Protein AF-A0A399PBI1-F1 (afdb_monomer_lite)

Organism: NCBI:txid33014

Sequence (204 aa):
AFVAEVDGADLPPVAAPVDVVRRVSASGDAAEETAVGSGDASVVVLRGLGRGPSTVTAWLPQGMLVDLVGIDAGAPVRAAEPLGLPRWIHHGSSIRQCVEAPDPTGAWPVVAARQAGLELVNLGFGGQCMLDPFVADAIAAGPADVISLSVGINIVGARSMDQRTFVPALHGFLDRVRRGHPDTPVVLASSILWPGSEHVPGPP

InterPro domains:
  IPR013830 SGNH hydrolase-type esterase domain [PF14606] (90-191)
  IPR036514 SGNH hydrolase superfamily [G3DSA:3.40.50.1110] (85-204)

Structure (mmCIF, N/CA/C/O backbone):
data_AF-A0A399PBI1-F1
#
_entry.id   AF-A0A399PBI1-F1
#
loop_
_atom_site.group_PDB
_atom_site.id
_atom_site.type_symbol
_atom_site.label_atom_id
_atom_site.label_alt_id
_atom_site.label_comp_id
_atom_site.label_asym_id
_atom_site.label_entity_id
_atom_site.label_seq_id
_atom_site.pdbx_PDB_ins_code
_atom_site.Cartn_x
_atom_site.Cartn_y
_atom_site.Cartn_z
_atom_site.occupancy
_atom_site.B_iso_or_equiv
_atom_site.auth_seq_id
_atom_site.auth_comp_id
_atom_site.auth_asym_id
_atom_site.auth_atom_id
_atom_site.pdbx_PDB_model_num
ATOM 1 N N . ALA A 1 1 ? 1.451 12.291 11.139 1.00 86.94 1 ALA A N 1
ATOM 2 C CA . ALA A 1 1 ? 0.415 12.243 12.194 1.00 86.94 1 ALA A CA 1
ATOM 3 C C . ALA A 1 1 ? -0.327 10.920 12.088 1.00 86.94 1 ALA A C 1
ATOM 5 O O . ALA A 1 1 ? -0.236 10.292 11.040 1.00 86.94 1 ALA A O 1
ATOM 6 N N . PHE A 1 2 ? -1.032 10.498 13.130 1.00 89.94 2 PHE A N 1
ATOM 7 C CA . PHE A 1 2 ? -1.975 9.382 13.053 1.00 89.94 2 PHE A CA 1
ATOM 8 C C . PHE A 1 2 ? -3.408 9.898 13.192 1.00 89.94 2 PHE A C 1
ATOM 10 O O . PHE A 1 2 ? -3.624 10.992 13.718 1.00 89.94 2 PHE A O 1
ATOM 17 N N . VAL A 1 3 ? -4.375 9.126 12.702 1.00 93.88 3 VAL A N 1
ATOM 18 C CA . VAL A 1 3 ? -5.802 9.474 12.744 1.00 93.88 3 VAL A CA 1
ATOM 19 C C . VAL A 1 3 ? -6.565 8.310 13.357 1.00 93.88 3 VAL A C 1
ATOM 21 O O . VAL A 1 3 ? -6.387 7.163 12.956 1.00 93.88 3 VAL A O 1
ATOM 24 N N . ALA A 1 4 ? -7.397 8.599 14.353 1.00 93.88 4 ALA A N 1
ATOM 25 C CA . ALA A 1 4 ? -8.351 7.631 14.872 1.00 93.88 4 ALA A CA 1
ATOM 26 C C . ALA A 1 4 ? -9.693 7.837 14.172 1.00 93.88 4 ALA A C 1
ATOM 28 O O . ALA A 1 4 ? -10.179 8.960 14.086 1.00 93.88 4 ALA A O 1
ATOM 29 N N . GLU A 1 5 ? -10.291 6.756 13.707 1.00 93.38 5 GLU A N 1
ATOM 30 C CA . GLU A 1 5 ? -11.633 6.731 13.141 1.00 93.38 5 GLU A CA 1
ATOM 31 C C . GLU A 1 5 ? -12.534 5.948 14.096 1.00 93.38 5 GLU A C 1
ATOM 33 O O . GLU A 1 5 ? -12.167 4.858 14.541 1.00 93.38 5 GLU A O 1
ATOM 38 N N . VAL A 1 6 ? -13.695 6.505 14.436 1.00 93.50 6 VAL A N 1
ATOM 39 C CA . VAL A 1 6 ? -14.691 5.867 15.305 1.00 93.50 6 VAL A CA 1
ATOM 40 C C . VAL A 1 6 ? -15.975 5.698 14.513 1.00 93.50 6 VAL A C 1
ATOM 42 O O . VAL A 1 6 ? -16.555 6.686 14.070 1.00 93.50 6 VAL A O 1
ATOM 45 N N . ASP A 1 7 ? -16.411 4.452 14.335 1.00 90.62 7 ASP A N 1
ATOM 46 C CA . ASP A 1 7 ? -17.646 4.106 13.621 1.00 90.62 7 ASP A CA 1
ATOM 47 C C . ASP A 1 7 ? -17.754 4.793 12.236 1.00 90.62 7 ASP A C 1
ATOM 49 O O . ASP A 1 7 ? -18.818 5.261 11.829 1.00 90.62 7 ASP A O 1
ATOM 53 N N . GLY A 1 8 ? -16.629 4.876 11.510 1.00 88.94 8 GLY A N 1
ATOM 54 C CA . GLY A 1 8 ? -16.538 5.496 10.182 1.00 88.94 8 GLY A CA 1
ATOM 55 C C . GLY A 1 8 ? -16.250 7.002 10.171 1.00 88.94 8 GLY A C 1
ATOM 56 O O . GLY A 1 8 ? -16.115 7.580 9.093 1.00 88.94 8 GLY A O 1
ATOM 57 N N . ALA A 1 9 ? -16.165 7.655 11.333 1.00 91.44 9 ALA A N 1
ATOM 58 C CA . ALA A 1 9 ? -15.899 9.088 11.442 1.00 91.44 9 ALA A CA 1
ATOM 59 C C . ALA A 1 9 ? -14.462 9.372 11.901 1.00 91.44 9 ALA A C 1
ATOM 61 O O . ALA A 1 9 ? -14.069 8.999 13.008 1.00 91.44 9 ALA A O 1
ATOM 62 N N . ASP A 1 10 ? -13.699 10.082 11.067 1.00 93.69 10 ASP A N 1
ATOM 63 C CA . ASP A 1 10 ? -12.339 10.518 11.390 1.00 93.69 10 ASP A CA 1
ATOM 64 C C . ASP A 1 10 ? -12.346 11.571 12.514 1.00 93.69 10 ASP A C 1
ATOM 66 O O . ASP A 1 10 ? -13.092 12.555 12.484 1.00 93.69 10 ASP A O 1
ATOM 70 N N . LEU A 1 11 ? -11.478 11.380 13.503 1.00 92.56 11 LEU A N 1
ATOM 71 C CA . LEU A 1 11 ? -11.153 12.374 14.522 1.00 92.56 11 LEU A CA 1
ATOM 72 C C . LEU A 1 11 ? -9.988 13.262 14.060 1.00 92.56 11 LEU A C 1
ATOM 74 O O . LEU A 1 11 ? -9.236 12.882 13.160 1.00 92.56 11 LEU A O 1
ATOM 78 N N . PRO A 1 12 ? -9.787 14.440 14.684 1.00 91.75 12 PRO A N 1
ATOM 79 C CA . PRO A 1 12 ? -8.648 15.293 14.367 1.00 91.75 12 PRO A CA 1
ATOM 80 C C . PRO A 1 12 ? -7.308 14.534 14.451 1.00 91.75 12 PRO A C 1
ATOM 82 O O . PRO A 1 12 ? -7.103 13.788 15.415 1.00 91.75 12 PRO A O 1
ATOM 85 N N . PRO A 1 13 ? -6.383 14.736 13.491 1.00 92.00 13 PRO A N 1
ATOM 86 C CA . PRO A 1 13 ? -5.085 14.076 13.507 1.00 92.00 13 PRO A CA 1
ATOM 87 C C . PRO A 1 13 ? -4.291 14.403 14.770 1.00 92.00 13 PRO A C 1
ATOM 89 O O . PRO A 1 13 ? -4.258 15.549 15.224 1.00 92.00 13 PRO A O 1
ATOM 92 N N . VAL A 1 14 ? -3.584 13.406 15.296 1.00 90.12 14 VAL A N 1
ATOM 93 C CA . VAL A 1 14 ? -2.672 13.576 16.427 1.00 90.12 14 VAL A CA 1
ATOM 94 C C . VAL A 1 14 ? -1.232 13.434 15.956 1.00 90.12 14 VAL A C 1
ATOM 96 O O . VAL A 1 14 ? -0.883 12.566 15.149 1.00 90.12 14 VAL A O 1
ATOM 99 N N . ALA A 1 15 ? -0.382 14.345 16.425 1.00 87.94 15 ALA A N 1
ATOM 100 C CA . ALA A 1 15 ? 1.031 14.336 16.095 1.00 87.94 15 ALA A CA 1
ATOM 101 C C . ALA A 1 15 ? 1.680 13.033 16.580 1.00 87.94 15 ALA A C 1
ATOM 103 O O . ALA A 1 15 ? 1.450 12.599 17.705 1.00 87.94 15 ALA A O 1
ATOM 104 N N . ALA A 1 16 ? 2.499 12.446 15.712 1.00 84.25 16 ALA A N 1
ATOM 105 C CA . ALA A 1 16 ? 3.383 11.342 16.048 1.00 84.25 16 ALA A CA 1
ATOM 106 C C . ALA A 1 16 ? 4.809 11.915 16.087 1.00 84.25 16 ALA A C 1
ATOM 108 O O . ALA A 1 16 ? 5.384 12.111 15.010 1.00 84.25 16 ALA A O 1
ATOM 109 N N . PRO A 1 17 ? 5.334 12.335 17.258 1.00 82.00 17 PRO A N 1
ATOM 110 C CA . PRO A 1 17 ? 6.730 12.715 17.409 1.00 82.00 17 PRO A CA 1
ATOM 111 C C . PRO A 1 17 ? 7.658 11.640 16.857 1.00 82.00 17 PRO A C 1
ATOM 113 O O . PRO A 1 17 ? 7.446 10.449 17.058 1.00 82.00 17 PRO A O 1
ATOM 116 N N . VAL A 1 18 ? 8.705 12.103 16.184 1.00 83.56 18 VAL A N 1
ATOM 117 C CA . VAL A 1 18 ? 9.844 11.267 15.828 1.00 83.56 18 VAL A CA 1
ATOM 118 C C . VAL A 1 18 ? 10.754 11.227 17.047 1.00 83.56 18 VAL A C 1
ATOM 120 O O . VAL A 1 18 ? 11.200 12.267 17.530 1.00 83.56 18 VAL A O 1
ATOM 123 N N . ASP A 1 19 ? 10.998 10.035 17.559 1.00 84.00 19 ASP A N 1
ATOM 124 C CA . ASP A 1 19 ? 11.955 9.747 18.622 1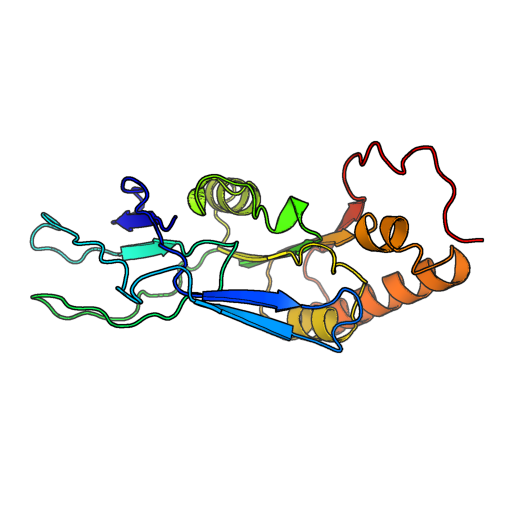.00 84.00 19 ASP A CA 1
ATOM 125 C C . ASP A 1 19 ? 13.356 9.519 18.043 1.00 84.00 19 ASP A C 1
ATOM 127 O O . ASP A 1 19 ? 14.350 10.025 18.573 1.00 84.00 19 ASP A O 1
ATOM 131 N N . VAL A 1 20 ? 13.411 8.832 16.903 1.00 86.31 20 VAL A N 1
ATOM 132 C CA . VAL A 1 20 ? 14.629 8.388 16.244 1.00 86.31 20 VAL A CA 1
ATOM 133 C C . VAL A 1 20 ? 14.575 8.672 14.745 1.00 86.31 20 VAL A C 1
ATOM 135 O O . VAL A 1 20 ? 13.637 8.304 14.041 1.00 86.31 20 VAL A O 1
ATOM 138 N N . VAL A 1 21 ? 15.636 9.287 14.221 1.00 88.31 21 VAL A N 1
ATOM 139 C CA . VAL A 1 21 ? 15.870 9.397 12.778 1.00 88.31 21 VAL A CA 1
ATOM 140 C C . VAL A 1 21 ? 16.969 8.428 12.388 1.00 88.31 21 VAL A C 1
ATOM 142 O O . VAL A 1 21 ? 18.114 8.577 12.812 1.00 88.31 21 VAL A O 1
ATOM 145 N N . ARG A 1 22 ? 16.636 7.479 11.513 1.00 89.69 22 ARG A N 1
ATOM 146 C CA . ARG A 1 22 ? 17.616 6.599 10.882 1.00 89.69 22 ARG A CA 1
ATOM 147 C C . ARG A 1 22 ? 17.885 7.048 9.453 1.00 89.69 22 ARG A C 1
ATOM 149 O O . ARG A 1 22 ? 16.985 7.066 8.616 1.00 89.69 22 ARG A O 1
ATOM 156 N N . ARG A 1 23 ? 19.133 7.407 9.164 1.00 89.62 23 ARG A N 1
ATOM 157 C CA . ARG A 1 23 ? 19.609 7.734 7.817 1.00 89.62 23 ARG A CA 1
ATOM 158 C C . ARG A 1 23 ? 20.341 6.536 7.251 1.00 89.62 23 ARG A C 1
ATOM 160 O O . ARG A 1 23 ? 21.267 6.039 7.879 1.00 89.62 23 ARG A O 1
ATOM 167 N N . VAL A 1 24 ? 19.936 6.093 6.070 1.00 87.75 24 VAL A N 1
ATOM 168 C CA . VAL A 1 24 ? 20.581 4.994 5.344 1.00 87.75 24 VAL A CA 1
ATOM 169 C C . VAL A 1 24 ? 21.309 5.583 4.139 1.00 87.75 24 VAL A C 1
ATOM 171 O O . VAL A 1 24 ? 20.773 6.472 3.473 1.00 87.75 24 VAL A O 1
ATOM 174 N N . SER A 1 25 ? 22.539 5.134 3.881 1.00 86.94 25 SER A N 1
ATOM 175 C CA . SER A 1 25 ? 23.296 5.544 2.696 1.00 86.94 25 SER A CA 1
ATOM 176 C C . SER A 1 25 ? 22.546 5.161 1.418 1.00 86.94 25 SER A C 1
ATOM 178 O O . SER A 1 25 ? 21.763 4.212 1.399 1.00 86.94 25 SER A O 1
ATOM 180 N N . ALA A 1 26 ? 22.805 5.866 0.315 1.00 76.81 26 ALA A N 1
ATOM 181 C CA . ALA A 1 26 ? 22.187 5.536 -0.973 1.00 76.81 26 ALA A CA 1
ATOM 182 C C . ALA A 1 26 ? 22.513 4.100 -1.439 1.00 76.81 26 ALA A C 1
ATOM 184 O O . ALA A 1 26 ? 21.702 3.473 -2.111 1.00 76.81 26 ALA A O 1
ATOM 185 N N . SER A 1 27 ? 23.685 3.582 -1.061 1.00 80.56 27 SER A N 1
ATOM 186 C CA . SER A 1 27 ? 24.135 2.204 -1.293 1.00 80.56 27 SER A CA 1
ATOM 187 C C . SER A 1 27 ? 23.521 1.179 -0.334 1.00 80.56 27 SER A C 1
ATOM 189 O O . SER A 1 27 ? 23.634 -0.017 -0.587 1.00 80.56 27 SER A O 1
ATOM 191 N N . GLY A 1 28 ? 22.894 1.612 0.764 1.00 82.69 28 GLY A N 1
ATOM 192 C CA . GLY A 1 28 ? 22.335 0.726 1.788 1.00 82.69 28 GLY A CA 1
ATOM 193 C C . GLY A 1 28 ? 23.369 0.034 2.686 1.00 82.69 28 GLY A C 1
ATOM 194 O O . GLY A 1 28 ? 22.997 -0.793 3.512 1.00 82.69 28 GLY A O 1
ATOM 195 N N . ASP A 1 29 ? 24.654 0.353 2.541 1.00 91.44 29 ASP A N 1
ATOM 196 C CA . ASP A 1 29 ? 25.777 -0.268 3.258 1.00 91.44 29 ASP A CA 1
ATOM 197 C C . ASP A 1 29 ? 26.111 0.398 4.601 1.00 91.44 29 ASP A C 1
ATOM 199 O O . ASP A 1 29 ? 26.870 -0.154 5.397 1.00 91.44 29 ASP A O 1
ATOM 203 N N . ALA A 1 30 ? 25.529 1.565 4.877 1.00 92.25 30 ALA A N 1
ATOM 204 C CA . ALA A 1 30 ? 25.699 2.282 6.129 1.00 92.25 30 ALA A CA 1
ATOM 205 C C . ALA A 1 30 ? 24.361 2.826 6.629 1.00 92.25 30 ALA A C 1
ATOM 207 O O . ALA A 1 30 ? 23.506 3.251 5.848 1.00 92.25 30 ALA A O 1
ATOM 208 N N . ALA A 1 31 ? 24.202 2.845 7.951 1.00 92.94 31 ALA A N 1
ATOM 209 C CA . ALA A 1 31 ? 23.097 3.517 8.606 1.00 92.94 31 ALA A CA 1
ATOM 210 C C . ALA A 1 31 ? 23.591 4.270 9.843 1.00 92.94 31 ALA A C 1
ATOM 212 O O . ALA A 1 31 ? 24.389 3.743 10.615 1.00 92.94 31 ALA A O 1
ATOM 213 N N . GLU A 1 32 ? 23.090 5.484 10.025 1.00 94.56 32 GLU A N 1
ATOM 214 C CA . GLU A 1 32 ? 23.301 6.301 11.215 1.00 94.56 32 GLU A CA 1
ATOM 215 C C . GLU A 1 32 ? 21.955 6.538 11.890 1.00 94.56 32 GLU A C 1
ATOM 217 O O . GLU A 1 32 ? 20.953 6.801 11.222 1.00 94.56 32 GLU A O 1
ATOM 222 N N . GLU A 1 33 ? 21.940 6.446 13.213 1.00 92.81 33 GLU A N 1
ATOM 223 C CA . GLU A 1 33 ? 20.754 6.668 14.020 1.00 92.81 33 GLU A CA 1
ATOM 224 C C . GLU A 1 33 ? 20.975 7.867 14.939 1.00 92.81 33 GLU A C 1
ATOM 226 O O . GLU A 1 33 ? 21.993 7.971 15.622 1.00 92.81 33 GLU A O 1
ATOM 231 N N . THR A 1 34 ? 20.032 8.803 14.931 1.00 91.25 34 THR A N 1
ATOM 232 C CA . THR A 1 34 ? 20.072 10.002 15.766 1.00 91.25 34 THR A CA 1
ATOM 233 C C . THR A 1 34 ? 18.787 10.083 16.572 1.00 91.25 34 THR A C 1
ATOM 235 O O . THR A 1 34 ? 17.704 10.212 15.999 1.00 91.25 34 THR A O 1
ATOM 238 N N . ALA A 1 35 ? 18.905 10.047 17.899 1.00 87.88 35 ALA A N 1
ATOM 239 C CA . ALA A 1 35 ? 17.794 10.368 18.785 1.00 87.88 35 ALA A CA 1
ATOM 240 C C . ALA A 1 35 ? 17.470 11.867 18.673 1.00 87.88 35 ALA A C 1
ATOM 242 O O . ALA A 1 35 ? 18.357 12.712 18.806 1.00 87.88 35 ALA A O 1
ATOM 243 N N . VAL A 1 36 ? 16.210 12.194 18.400 1.00 85.88 36 VAL A N 1
ATOM 244 C CA . VAL A 1 36 ? 15.735 13.572 18.172 1.00 85.88 36 VAL A CA 1
ATOM 245 C C . VAL A 1 36 ? 14.572 13.972 19.087 1.00 85.88 36 VAL A C 1
ATOM 247 O O . VAL A 1 36 ? 14.214 15.148 19.123 1.00 85.88 36 VAL A O 1
ATOM 250 N N . GLY A 1 37 ? 14.009 13.026 19.844 1.00 75.75 37 GLY A N 1
ATOM 251 C CA . GLY A 1 37 ? 12.900 13.244 20.775 1.00 75.75 37 GLY A CA 1
ATOM 252 C C . GLY A 1 37 ? 13.124 12.596 22.144 1.00 75.75 37 GLY A C 1
ATOM 253 O O . GLY A 1 37 ? 14.123 11.917 22.372 1.00 75.75 37 GLY A O 1
ATOM 254 N N . SER A 1 38 ? 12.181 12.808 23.066 1.00 66.50 38 SER A N 1
ATOM 255 C CA . SER A 1 38 ? 12.219 12.284 24.443 1.00 66.50 38 SER A CA 1
ATOM 256 C C . SER A 1 38 ? 11.867 10.795 24.570 1.00 66.50 38 SER A C 1
ATOM 258 O O . SER A 1 38 ? 11.969 10.251 25.665 1.00 66.50 38 SER A O 1
ATOM 260 N N . GLY A 1 39 ? 11.470 10.129 23.477 1.00 66.38 39 GLY A N 1
ATOM 261 C CA . GLY A 1 39 ? 10.991 8.741 23.496 1.00 66.38 39 GLY A CA 1
ATOM 262 C C . GLY A 1 39 ? 9.569 8.578 24.051 1.00 66.38 39 GLY A C 1
ATOM 263 O O . GLY A 1 39 ? 9.141 7.459 24.320 1.00 66.38 39 GLY A O 1
ATOM 264 N N . ASP A 1 40 ? 8.831 9.677 24.243 1.00 73.50 40 ASP A N 1
ATOM 265 C CA . ASP A 1 40 ? 7.457 9.616 24.738 1.00 73.50 40 ASP A CA 1
ATOM 266 C C . ASP A 1 40 ? 6.504 9.099 23.651 1.00 73.50 40 ASP A C 1
ATOM 268 O O . ASP A 1 40 ? 6.457 9.618 22.531 1.00 73.50 40 ASP A O 1
ATOM 272 N N . ALA A 1 41 ? 5.702 8.091 23.998 1.00 79.19 41 ALA A N 1
ATOM 273 C CA . ALA A 1 41 ? 4.680 7.562 23.107 1.00 79.19 41 ALA A CA 1
ATOM 274 C C . ALA A 1 41 ? 3.587 8.607 22.831 1.00 79.19 41 ALA A C 1
ATOM 276 O O . ALA A 1 41 ? 3.164 9.363 23.710 1.00 79.19 41 ALA A O 1
ATOM 277 N N . SER A 1 42 ? 3.062 8.600 21.606 1.00 80.19 42 SER A N 1
ATOM 278 C CA . SER A 1 42 ? 1.863 9.378 21.282 1.00 80.19 42 SER A CA 1
ATOM 279 C C . SER A 1 42 ? 0.636 8.681 21.853 1.00 80.19 42 SER A C 1
ATOM 281 O O . SER A 1 42 ? 0.429 7.498 21.594 1.00 80.19 42 SER A O 1
ATOM 283 N N . VAL A 1 43 ? -0.206 9.406 22.591 1.00 85.31 43 VAL A N 1
ATOM 284 C CA . VAL A 1 43 ? -1.433 8.844 23.172 1.00 85.31 43 VAL A CA 1
ATOM 285 C C . VAL A 1 43 ? -2.651 9.544 22.587 1.00 85.31 43 VAL A C 1
ATOM 287 O O . VAL A 1 43 ? -2.810 10.755 22.734 1.00 85.31 43 VAL A O 1
ATOM 290 N N . VAL A 1 44 ? -3.549 8.774 21.967 1.00 85.69 44 VAL A N 1
ATOM 291 C CA . VAL A 1 44 ? -4.918 9.224 21.678 1.00 85.69 44 VAL A CA 1
ATOM 292 C C . VAL A 1 44 ? -5.856 8.689 22.738 1.00 85.69 44 VAL A C 1
ATOM 294 O O . VAL A 1 44 ? -5.938 7.488 22.978 1.00 85.69 44 VAL A O 1
ATOM 297 N N . VAL A 1 45 ? -6.593 9.609 23.355 1.00 88.94 45 VAL A N 1
ATOM 298 C CA . VAL A 1 45 ? -7.637 9.284 24.323 1.00 88.94 45 VAL A CA 1
ATOM 299 C C . VAL A 1 45 ? -8.991 9.484 23.660 1.00 88.94 45 VAL A C 1
ATOM 301 O O . VAL A 1 45 ? -9.416 10.615 23.423 1.00 88.94 45 VAL A O 1
ATOM 304 N N . LEU A 1 46 ? -9.688 8.382 23.402 1.00 89.06 46 LEU A N 1
ATOM 305 C CA . LEU A 1 46 ? -11.054 8.396 22.889 1.00 89.06 46 LEU A CA 1
ATOM 306 C C . LEU A 1 46 ? -12.030 8.561 24.059 1.00 89.06 46 LEU A C 1
ATOM 308 O O . LEU A 1 46 ? -12.064 7.742 24.977 1.00 89.06 46 LEU A O 1
ATOM 312 N N . ARG A 1 47 ? -12.820 9.638 24.050 1.00 87.00 47 ARG A N 1
ATOM 313 C CA . ARG A 1 47 ? -13.834 9.920 25.080 1.00 87.00 47 ARG A CA 1
ATOM 314 C C . ARG A 1 47 ? -15.222 9.930 24.459 1.00 87.00 47 ARG A C 1
ATOM 316 O O . ARG A 1 47 ? -15.385 10.314 23.310 1.00 87.00 47 ARG A O 1
ATOM 323 N N . GLY A 1 48 ? -16.228 9.565 25.251 1.00 83.69 48 GLY A N 1
ATOM 324 C CA . GLY A 1 48 ? -17.626 9.708 24.842 1.00 83.69 48 GLY A CA 1
ATOM 325 C C . GLY A 1 48 ? -18.118 8.672 23.828 1.00 83.69 48 GLY A C 1
ATOM 326 O O . GLY A 1 48 ? -19.110 8.938 23.165 1.00 83.69 48 GLY A O 1
ATOM 327 N N . LEU A 1 49 ? -17.501 7.486 23.756 1.00 84.25 49 LEU A N 1
ATOM 328 C CA . LEU A 1 49 ? -17.896 6.377 22.862 1.00 84.25 49 LEU A CA 1
ATOM 329 C C . LEU A 1 49 ? -19.284 5.757 23.173 1.00 84.25 49 LEU A C 1
ATOM 331 O O . LEU A 1 49 ? -19.666 4.735 22.619 1.00 84.25 49 LEU A O 1
ATOM 335 N N . GLY A 1 50 ? -20.069 6.354 24.074 1.00 82.06 50 GLY A N 1
ATOM 336 C CA . GLY A 1 50 ? -21.360 5.815 24.499 1.00 82.06 50 GLY A CA 1
ATOM 337 C C . GLY A 1 50 ? -21.245 4.530 25.332 1.00 82.06 50 GLY A C 1
ATOM 338 O O . GLY A 1 50 ? -20.203 4.226 25.906 1.00 82.06 50 GLY A O 1
ATOM 339 N N . ARG A 1 51 ? -22.367 3.806 25.472 1.00 81.12 51 ARG A N 1
ATOM 340 C CA . ARG A 1 51 ? -22.453 2.529 26.222 1.00 81.12 51 ARG A CA 1
ATOM 341 C C . ARG A 1 51 ? -22.544 1.297 25.312 1.00 81.12 51 ARG A C 1
ATOM 343 O O . ARG A 1 51 ? -22.605 0.183 25.822 1.00 81.12 51 ARG A O 1
ATOM 350 N N . GLY A 1 52 ? -22.629 1.504 23.998 1.00 85.50 52 GLY A N 1
ATOM 351 C CA . GLY A 1 52 ? -22.677 0.438 23.000 1.00 85.50 52 GLY A CA 1
ATOM 352 C C . GLY A 1 52 ? -21.278 0.031 22.530 1.00 85.50 52 GLY A C 1
ATOM 353 O O . GLY A 1 52 ? -20.302 0.691 22.884 1.00 85.50 52 GLY A O 1
ATOM 354 N N . PRO A 1 53 ? -21.164 -1.055 21.751 1.00 89.31 53 PRO A N 1
ATOM 355 C CA . PRO A 1 53 ? -19.924 -1.358 21.051 1.00 89.31 53 PRO A CA 1
ATOM 356 C C . PRO A 1 53 ? -19.629 -0.267 20.012 1.00 89.31 53 PRO A C 1
ATOM 358 O O . PRO A 1 53 ? -20.529 0.121 19.270 1.00 89.31 53 PRO A O 1
ATOM 361 N N . SER A 1 54 ? -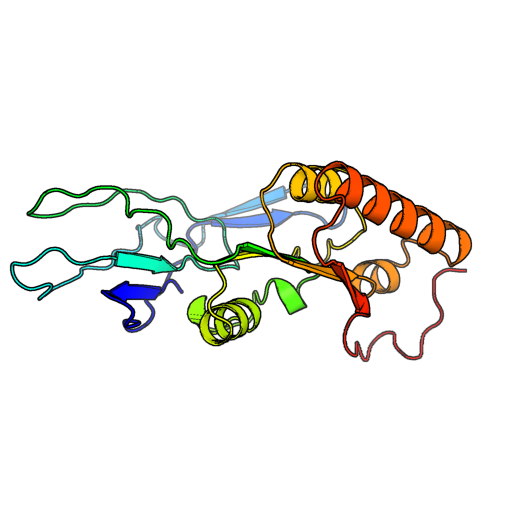18.369 0.157 19.939 1.00 91.19 54 SER A N 1
ATOM 362 C CA . SER A 1 54 ? -17.841 1.025 18.881 1.00 91.19 54 SER A CA 1
ATOM 363 C C . SER A 1 54 ? -16.674 0.337 18.188 1.00 91.19 54 SER A C 1
ATOM 365 O O . SER A 1 54 ? -15.901 -0.386 18.824 1.00 91.19 54 SER A O 1
ATOM 367 N N . THR A 1 55 ? -16.540 0.581 16.889 1.00 92.44 55 THR A N 1
ATOM 368 C CA . THR A 1 55 ? -15.386 0.159 16.095 1.00 92.44 55 THR A CA 1
ATOM 369 C C . THR A 1 55 ? -14.403 1.312 16.007 1.00 92.44 55 THR A C 1
ATOM 371 O O . THR A 1 55 ? -14.782 2.433 15.673 1.00 92.44 55 THR A O 1
ATOM 374 N N . VAL A 1 56 ? -13.140 1.031 16.315 1.00 92.69 56 VAL A N 1
ATOM 375 C CA . VAL A 1 56 ? -12.056 2.010 16.260 1.00 92.69 56 VAL A CA 1
ATOM 376 C C . VAL A 1 56 ? -11.015 1.532 15.259 1.00 92.69 56 VAL A C 1
ATOM 378 O O . VAL A 1 56 ? -10.442 0.458 15.440 1.00 92.69 56 VAL A O 1
ATOM 381 N N . THR A 1 57 ? -10.739 2.351 14.247 1.00 93.19 57 THR A N 1
ATOM 382 C CA . THR A 1 57 ? -9.651 2.127 13.288 1.00 93.19 57 THR A CA 1
ATOM 383 C C . THR A 1 57 ? -8.543 3.138 13.554 1.00 93.19 57 THR A C 1
ATOM 385 O O . THR A 1 57 ? -8.778 4.346 13.571 1.00 93.19 57 THR A O 1
ATOM 388 N N . ALA A 1 58 ? -7.321 2.654 13.770 1.00 92.81 58 ALA A N 1
ATOM 389 C CA . ALA A 1 58 ? -6.143 3.501 13.913 1.00 92.81 58 ALA A CA 1
ATOM 390 C C . ALA A 1 58 ? -5.394 3.576 12.576 1.00 92.81 58 ALA A C 1
ATOM 392 O O . ALA A 1 58 ? -4.743 2.617 12.163 1.00 92.81 58 ALA A O 1
ATOM 393 N N . TRP A 1 59 ? -5.469 4.724 11.907 1.00 93.88 59 TRP A N 1
ATOM 394 C CA . TRP A 1 59 ? -4.702 5.013 10.701 1.00 93.88 59 TRP A CA 1
ATOM 395 C C . TRP A 1 59 ? -3.305 5.489 11.092 1.00 93.88 59 TRP A C 1
ATOM 397 O O . TRP A 1 59 ? -3.136 6.578 11.650 1.00 93.88 59 TRP A O 1
ATOM 407 N N . LEU A 1 60 ? -2.304 4.653 10.820 1.00 92.75 60 LEU A N 1
ATOM 408 C CA . LEU A 1 60 ? -0.912 4.916 11.176 1.00 92.75 60 LEU A CA 1
ATOM 409 C C . LEU A 1 60 ? -0.234 5.831 10.141 1.00 92.75 60 LEU A C 1
ATOM 411 O O . LEU A 1 60 ? -0.572 5.761 8.959 1.00 92.75 60 LEU A O 1
ATOM 415 N N . PRO A 1 61 ? 0.740 6.666 10.543 1.00 90.38 61 PRO A N 1
ATOM 416 C CA . PRO A 1 61 ? 1.489 7.506 9.620 1.00 90.38 61 PRO A CA 1
ATOM 417 C C . PRO A 1 61 ? 2.297 6.661 8.622 1.00 90.38 61 PRO A C 1
ATOM 419 O O . PRO A 1 61 ? 3.150 5.864 8.997 1.00 90.38 61 PRO A O 1
ATOM 422 N N . GLN A 1 62 ? 2.092 6.911 7.334 1.00 90.06 62 GLN A N 1
ATOM 423 C CA . GLN A 1 62 ? 2.692 6.197 6.202 1.00 90.06 62 GLN A CA 1
ATOM 424 C C . GLN A 1 62 ? 4.187 6.492 5.960 1.00 90.06 62 GLN A C 1
ATOM 426 O O . GLN A 1 62 ? 4.814 5.895 5.083 1.00 90.06 62 GLN A O 1
ATOM 431 N N . GLY A 1 63 ? 4.749 7.453 6.698 1.00 86.62 63 GLY A N 1
ATOM 432 C CA . GLY A 1 63 ? 6.114 7.960 6.528 1.00 86.62 63 GLY A CA 1
ATOM 433 C C . GLY A 1 63 ? 7.116 7.532 7.593 1.00 86.62 63 GLY A C 1
ATOM 434 O O . GLY A 1 63 ? 8.243 8.019 7.577 1.00 86.62 63 GLY A O 1
ATOM 435 N N . MET A 1 64 ? 6.720 6.682 8.537 1.00 86.88 64 MET A N 1
ATOM 436 C CA . MET A 1 64 ? 7.576 6.246 9.639 1.00 86.88 64 MET A CA 1
ATOM 437 C C . MET A 1 64 ? 7.244 4.818 10.056 1.00 86.88 64 MET A C 1
ATOM 439 O O . MET A 1 64 ? 6.158 4.312 9.778 1.00 86.88 64 MET A O 1
ATOM 443 N N . LEU A 1 65 ? 8.192 4.182 10.735 1.00 88.25 65 LEU A N 1
ATOM 444 C CA . LEU A 1 65 ? 7.916 2.968 11.491 1.00 88.25 65 LEU A CA 1
ATOM 445 C C . LEU A 1 65 ? 7.153 3.357 12.757 1.00 88.25 65 LEU A C 1
ATOM 447 O O . LEU A 1 65 ? 7.445 4.389 13.358 1.00 88.25 65 LEU A O 1
ATOM 451 N N . VAL A 1 66 ? 6.163 2.551 13.130 1.00 88.25 66 VAL A N 1
ATOM 452 C CA . VAL A 1 66 ? 5.350 2.784 14.323 1.00 88.25 66 VAL A CA 1
ATOM 453 C C . VAL A 1 66 ? 5.256 1.507 15.128 1.00 88.25 66 VAL A C 1
ATOM 455 O O . VAL A 1 66 ? 4.818 0.479 14.614 1.00 88.25 66 VAL A O 1
ATOM 458 N N . ASP A 1 67 ? 5.594 1.622 16.406 1.00 87.75 67 ASP A N 1
ATOM 459 C CA . ASP A 1 67 ? 5.380 0.578 17.393 1.00 87.75 6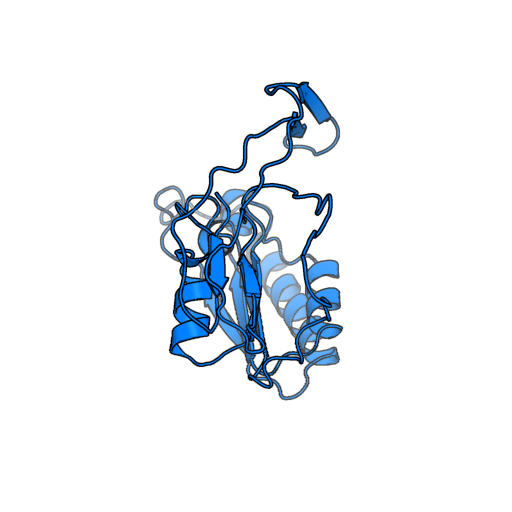7 ASP A CA 1
ATOM 460 C C . ASP A 1 67 ? 4.074 0.831 18.151 1.00 87.75 67 ASP A C 1
ATOM 462 O O . ASP A 1 67 ? 3.852 1.897 18.734 1.00 87.75 67 ASP A O 1
ATOM 466 N N . LEU A 1 68 ? 3.187 -0.166 18.160 1.00 88.25 68 LEU A N 1
ATOM 467 C CA . LEU A 1 68 ? 1.988 -0.132 18.992 1.00 88.25 68 LEU A CA 1
ATOM 468 C C . LEU A 1 68 ? 2.360 -0.524 20.427 1.00 88.25 68 LEU A C 1
ATOM 470 O O . LEU A 1 68 ? 2.476 -1.705 20.746 1.00 88.25 68 LEU A O 1
ATOM 474 N N . VAL A 1 69 ? 2.528 0.477 21.292 1.00 89.81 69 VAL A N 1
ATOM 475 C CA . VAL A 1 69 ? 2.970 0.279 22.686 1.00 89.81 69 VAL A CA 1
ATOM 476 C C . VAL A 1 69 ? 1.889 -0.369 23.560 1.00 89.81 69 VAL A C 1
ATOM 478 O O . VAL A 1 69 ? 2.198 -1.179 24.432 1.00 89.81 69 VAL A O 1
ATOM 481 N N . GLY A 1 70 ? 0.616 -0.035 23.343 1.00 89.50 70 GLY A N 1
ATOM 482 C CA . GLY A 1 70 ? -0.483 -0.614 24.110 1.00 89.50 70 GLY A CA 1
ATOM 483 C C . GLY A 1 70 ? -1.846 -0.026 23.770 1.00 89.50 70 GLY A C 1
ATOM 484 O O . GLY A 1 70 ? -1.953 1.030 23.147 1.00 89.50 70 GLY A O 1
ATOM 485 N N . ILE A 1 71 ? -2.892 -0.730 24.200 1.00 92.19 71 ILE A N 1
ATOM 486 C CA . ILE A 1 71 ? -4.287 -0.289 24.139 1.00 92.19 71 ILE A CA 1
ATOM 487 C C . ILE A 1 71 ? -4.859 -0.444 25.547 1.00 92.19 71 ILE A C 1
ATOM 489 O O . ILE A 1 71 ? -4.816 -1.539 26.106 1.00 92.19 71 ILE A O 1
ATOM 493 N N . ASP A 1 72 ? -5.393 0.642 26.101 1.00 91.94 72 ASP A N 1
ATOM 494 C CA . ASP A 1 72 ? -6.060 0.652 27.403 1.00 91.94 72 ASP A CA 1
ATOM 495 C C . ASP A 1 72 ? -7.522 1.077 27.246 1.00 91.94 72 ASP A C 1
ATOM 497 O O . ASP A 1 72 ? -7.838 2.011 26.503 1.00 91.94 72 ASP A O 1
ATOM 501 N N . ALA A 1 73 ? -8.425 0.373 27.926 1.00 91.12 73 ALA A N 1
ATOM 502 C CA . ALA A 1 73 ? -9.853 0.646 27.868 1.00 91.12 73 ALA A CA 1
ATOM 503 C C . ALA A 1 73 ? -10.565 0.200 29.148 1.00 91.12 73 ALA A C 1
ATOM 505 O O . ALA A 1 73 ? -10.304 -0.866 29.700 1.00 91.12 73 ALA A O 1
ATOM 506 N N . GLY A 1 74 ? -11.568 0.978 29.562 1.00 89.25 74 GLY A N 1
ATOM 507 C CA . GLY A 1 74 ? -12.446 0.632 30.687 1.00 89.25 74 GLY A CA 1
ATOM 508 C C . GLY A 1 74 ? -13.485 -0.460 30.382 1.00 89.25 74 GLY A C 1
ATOM 509 O O . GLY A 1 74 ? -14.365 -0.706 31.204 1.00 89.25 74 GLY A O 1
ATOM 510 N N . ALA A 1 75 ? -13.431 -1.078 29.200 1.00 89.12 75 ALA A N 1
ATOM 511 C CA . ALA A 1 75 ? -14.338 -2.123 28.734 1.00 89.12 75 ALA A CA 1
ATOM 512 C C . ALA A 1 75 ? -13.570 -3.137 27.861 1.00 89.12 75 ALA A C 1
ATOM 514 O O . ALA A 1 75 ? -12.478 -2.814 27.390 1.00 89.12 75 ALA A O 1
ATOM 515 N N . PRO A 1 76 ? -14.109 -4.350 27.622 1.00 90.81 76 PRO A N 1
ATOM 516 C CA . PRO A 1 76 ? -13.435 -5.356 26.806 1.00 90.81 76 PRO A CA 1
ATOM 517 C C . PRO A 1 76 ? -13.099 -4.852 25.399 1.00 90.81 76 PRO A C 1
ATOM 519 O O . PRO A 1 76 ? -13.974 -4.378 24.674 1.00 90.81 76 PRO A O 1
ATOM 522 N N . VAL A 1 77 ? -11.838 -5.024 25.003 1.00 92.69 77 VAL A N 1
ATOM 523 C CA . VAL A 1 77 ? -11.346 -4.758 23.647 1.00 92.69 77 VAL A CA 1
ATOM 524 C C . VAL A 1 77 ? -11.196 -6.086 22.919 1.00 92.69 77 VAL A C 1
ATOM 526 O O . VAL A 1 77 ? -10.664 -7.051 23.467 1.00 92.69 77 VAL A O 1
ATOM 529 N N . ARG A 1 78 ? -11.666 -6.138 21.674 1.00 92.75 78 ARG A N 1
ATOM 530 C CA . ARG A 1 78 ? -11.535 -7.295 20.784 1.00 92.75 78 ARG A CA 1
ATOM 531 C C . ARG A 1 78 ? -11.131 -6.822 19.395 1.00 92.75 78 ARG A C 1
ATOM 533 O O . ARG A 1 78 ? -11.453 -5.696 19.024 1.00 92.75 78 ARG A O 1
ATOM 540 N N . ALA A 1 79 ? -10.449 -7.683 18.644 1.00 91.94 79 ALA A N 1
ATOM 541 C CA . ALA A 1 79 ? -10.183 -7.418 17.237 1.00 91.94 79 ALA A CA 1
ATOM 542 C C . ALA A 1 79 ? -11.507 -7.183 16.492 1.00 91.94 79 ALA A C 1
ATOM 544 O O . ALA A 1 79 ? -12.511 -7.845 16.778 1.00 91.94 79 ALA A O 1
ATOM 545 N N . ALA A 1 80 ? -11.503 -6.217 15.574 1.00 89.81 80 ALA A N 1
ATOM 546 C CA . ALA A 1 80 ? -12.631 -6.002 14.683 1.00 89.81 80 ALA A CA 1
ATOM 547 C C . ALA A 1 80 ? -12.750 -7.181 13.709 1.00 89.81 80 ALA A C 1
ATOM 549 O O . ALA A 1 80 ? -11.746 -7.792 13.332 1.00 89.81 80 ALA A O 1
ATOM 550 N N . GLU A 1 81 ? -13.977 -7.488 13.297 1.00 88.12 81 GLU A N 1
ATOM 551 C CA . GLU A 1 81 ? -14.185 -8.408 12.181 1.00 88.12 81 GLU A CA 1
ATOM 552 C C . GLU A 1 81 ? -13.615 -7.784 10.896 1.00 88.12 81 GLU A C 1
ATOM 554 O O . GLU A 1 81 ? -13.632 -6.555 10.758 1.00 88.12 81 GLU A O 1
ATOM 559 N N . PRO A 1 82 ? -13.134 -8.594 9.937 1.00 86.25 82 PRO A N 1
ATOM 560 C CA . PRO A 1 82 ? -12.762 -8.089 8.623 1.00 86.25 82 PRO A CA 1
ATOM 561 C C . PRO A 1 82 ? -13.907 -7.282 8.005 1.00 86.25 82 PRO A C 1
ATOM 563 O O . PRO A 1 82 ? -15.072 -7.664 8.117 1.00 86.25 82 PRO A O 1
ATOM 566 N N . LEU A 1 83 ? -13.578 -6.200 7.295 1.00 86.50 83 LEU A N 1
ATOM 567 C CA . LEU A 1 83 ? -14.582 -5.300 6.709 1.00 86.50 83 LEU A CA 1
ATOM 568 C C . LEU A 1 83 ? -15.488 -5.987 5.670 1.00 86.50 83 LEU A C 1
ATOM 570 O O . LEU A 1 83 ? -16.536 -5.451 5.320 1.00 86.50 83 LEU A O 1
ATOM 574 N N . GLY A 1 84 ? -15.080 -7.150 5.148 1.00 91.31 84 GLY A N 1
ATOM 575 C CA . GLY A 1 84 ? -15.809 -7.877 4.106 1.00 91.31 84 GLY A CA 1
ATOM 576 C C . GLY A 1 84 ? -15.827 -7.158 2.753 1.00 91.31 84 GLY A C 1
ATOM 577 O O . GLY A 1 84 ? -16.616 -7.518 1.883 1.00 91.31 84 GLY A O 1
ATOM 578 N N . LEU A 1 85 ? -14.983 -6.136 2.583 1.00 95.38 85 LEU A N 1
ATOM 579 C CA . LEU A 1 85 ? -14.830 -5.379 1.345 1.00 95.38 85 LEU A CA 1
ATOM 580 C C . LEU A 1 85 ? -13.848 -6.086 0.400 1.00 95.38 85 LEU A C 1
ATOM 582 O O . LEU A 1 85 ? -12.916 -6.735 0.881 1.00 95.38 85 LEU A O 1
ATOM 586 N N . PRO A 1 86 ? -13.999 -5.929 -0.928 1.00 97.56 86 PRO A N 1
ATOM 587 C CA . PRO A 1 86 ? -13.006 -6.420 -1.871 1.00 97.56 86 PRO A CA 1
ATOM 588 C C . PRO A 1 86 ? -11.640 -5.783 -1.603 1.00 97.56 86 PRO A C 1
ATOM 590 O O . PRO A 1 86 ? -11.526 -4.574 -1.373 1.00 97.56 86 PRO A O 1
ATOM 593 N N . ARG A 1 87 ? -10.592 -6.600 -1.640 1.00 97.88 87 ARG A N 1
ATOM 594 C CA . ARG A 1 87 ? -9.230 -6.193 -1.324 1.00 97.88 87 ARG A CA 1
ATOM 595 C C . ARG A 1 87 ? -8.518 -5.645 -2.547 1.00 97.88 87 ARG A C 1
ATOM 597 O O . ARG A 1 87 ? -8.386 -6.313 -3.573 1.00 97.88 87 ARG A O 1
ATOM 604 N N . TRP A 1 88 ? -7.993 -4.439 -2.410 1.00 98.50 88 TRP A N 1
ATOM 605 C CA . TRP A 1 88 ? -7.209 -3.769 -3.429 1.00 98.50 88 TRP A CA 1
ATOM 606 C C . TRP A 1 88 ? -5.736 -3.717 -3.025 1.00 98.50 88 TRP A C 1
ATOM 608 O O . TRP A 1 88 ? -5.358 -2.977 -2.118 1.00 98.50 88 TRP A O 1
ATOM 618 N N . ILE A 1 89 ? -4.887 -4.462 -3.738 1.00 98.50 89 ILE A N 1
ATOM 619 C CA . ILE A 1 89 ? -3.434 -4.298 -3.636 1.00 98.50 89 ILE A CA 1
ATOM 620 C C . ILE A 1 89 ? -2.983 -3.199 -4.599 1.00 98.50 89 ILE A C 1
ATOM 622 O O . ILE A 1 89 ? -3.176 -3.290 -5.815 1.00 98.50 89 ILE A O 1
ATOM 626 N N . HIS A 1 90 ? -2.330 -2.174 -4.059 1.00 97.69 90 HIS A N 1
ATOM 627 C CA . HIS A 1 90 ? -1.778 -1.070 -4.830 1.00 97.69 90 HIS A CA 1
ATOM 628 C C . HIS A 1 90 ? -0.258 -1.014 -4.691 1.00 97.69 90 HIS A C 1
ATOM 630 O O . HIS A 1 90 ? 0.246 -0.832 -3.589 1.00 97.69 90 HIS A O 1
ATOM 636 N N . HIS A 1 91 ? 0.486 -1.136 -5.791 1.00 97.75 91 HIS A N 1
ATOM 637 C CA . HIS A 1 91 ? 1.947 -1.051 -5.788 1.00 97.75 91 HIS A CA 1
ATOM 638 C C . HIS A 1 91 ? 2.451 0.118 -6.643 1.00 97.75 91 HIS A C 1
ATOM 640 O O . HIS A 1 91 ? 1.968 0.360 -7.755 1.00 97.75 91 HIS A O 1
ATOM 646 N N . GLY A 1 92 ? 3.462 0.827 -6.140 1.00 95.12 92 GLY A N 1
ATOM 647 C CA . GLY A 1 92 ? 4.129 1.896 -6.876 1.00 95.12 92 GLY A CA 1
ATOM 648 C C . GLY A 1 92 ? 5.237 2.590 -6.088 1.00 95.12 92 GLY A C 1
ATOM 649 O O . GLY A 1 92 ? 5.768 2.052 -5.122 1.00 95.12 92 GLY A O 1
ATOM 650 N N . SER A 1 93 ? 5.590 3.799 -6.524 1.00 93.00 93 SER A N 1
ATOM 651 C CA . SER A 1 93 ? 6.665 4.626 -5.958 1.00 93.00 93 SER A CA 1
ATOM 652 C C . SER A 1 93 ? 6.196 5.544 -4.812 1.00 93.00 93 SER A C 1
ATOM 654 O O . SER A 1 93 ? 5.110 5.377 -4.256 1.00 93.00 93 SER A O 1
ATOM 656 N N . SER A 1 94 ? 6.981 6.578 -4.489 1.00 91.62 94 SER A N 1
ATOM 657 C CA . SER A 1 94 ? 6.678 7.590 -3.459 1.00 91.62 94 SER A CA 1
ATOM 658 C C . SER A 1 94 ? 5.337 8.293 -3.673 1.00 91.62 94 SER A C 1
ATOM 660 O O . SER A 1 94 ? 4.642 8.609 -2.713 1.00 91.62 94 SER A O 1
ATOM 662 N N . ILE A 1 95 ? 4.926 8.478 -4.930 1.00 89.94 95 ILE A N 1
ATOM 663 C CA . ILE A 1 95 ? 3.645 9.107 -5.283 1.00 89.94 95 ILE A CA 1
ATOM 664 C C . ILE A 1 95 ? 2.464 8.247 -4.804 1.00 89.94 95 ILE A C 1
ATOM 666 O O . ILE A 1 95 ? 1.367 8.750 -4.579 1.00 89.94 95 ILE A O 1
ATOM 670 N N . ARG A 1 96 ? 2.676 6.934 -4.679 1.00 88.44 96 ARG A N 1
ATOM 671 C CA . ARG A 1 96 ? 1.676 5.950 -4.246 1.00 88.44 96 ARG A CA 1
ATOM 672 C C . ARG A 1 96 ? 1.787 5.697 -2.743 1.00 88.44 96 ARG A C 1
ATOM 674 O O . ARG A 1 96 ? 0.778 5.501 -2.081 1.00 88.44 96 ARG A O 1
ATOM 681 N N . GLN A 1 97 ? 3.000 5.793 -2.198 1.00 90.38 97 GLN A N 1
ATOM 682 C CA . GLN A 1 97 ? 3.235 5.801 -0.754 1.00 90.38 97 GLN A CA 1
ATOM 683 C C . GLN A 1 97 ? 2.606 7.026 -0.068 1.00 90.38 97 GLN A C 1
ATOM 685 O O . GLN A 1 97 ? 2.134 6.918 1.057 1.00 90.38 97 GLN A O 1
ATOM 690 N N . CYS A 1 98 ? 2.597 8.184 -0.740 1.00 93.44 98 CYS A N 1
ATOM 691 C CA . CYS A 1 98 ? 2.059 9.450 -0.230 1.00 93.44 98 CYS A CA 1
ATOM 692 C C . CYS A 1 98 ? 2.689 9.903 1.095 1.00 93.44 98 CYS A C 1
ATOM 694 O O . CYS A 1 98 ? 1.995 10.417 1.970 1.00 93.44 98 CYS A O 1
ATOM 696 N N . VAL A 1 99 ? 4.008 9.749 1.241 1.00 86.31 99 VAL A N 1
ATOM 697 C CA . VAL A 1 99 ? 4.732 10.169 2.457 1.00 86.31 99 VAL A CA 1
ATOM 698 C C . VAL A 1 99 ? 4.547 11.656 2.794 1.00 86.31 99 VAL A C 1
ATOM 700 O O . VAL A 1 99 ? 4.587 12.028 3.959 1.00 86.31 99 VAL A O 1
ATOM 703 N N . GLU A 1 100 ? 4.282 12.493 1.789 1.00 87.31 100 GLU A N 1
ATOM 704 C CA . GLU A 1 100 ? 4.053 13.936 1.951 1.00 87.31 100 GLU A CA 1
ATOM 705 C C . GLU A 1 100 ? 2.594 14.309 2.269 1.00 87.31 100 GLU A C 1
ATOM 707 O O . GLU A 1 100 ? 2.302 15.484 2.493 1.00 87.31 100 GLU A O 1
ATOM 712 N N . ALA A 1 101 ? 1.657 13.352 2.284 1.00 90.94 101 ALA A N 1
ATOM 713 C CA . ALA A 1 101 ? 0.285 13.656 2.687 1.00 90.94 101 ALA A CA 1
ATOM 714 C C . ALA A 1 101 ? 0.249 14.077 4.175 1.00 90.94 101 ALA A C 1
ATOM 716 O O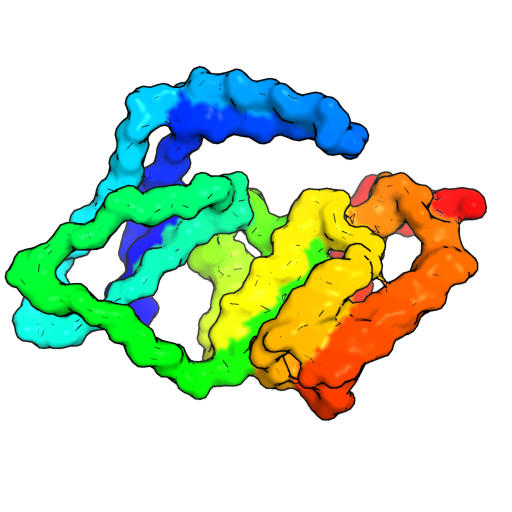 . ALA A 1 101 ? 0.900 13.422 4.995 1.00 90.94 101 ALA A O 1
ATOM 717 N N . PRO A 1 102 ? -0.508 15.133 4.550 1.00 89.62 102 PRO A N 1
ATOM 718 C CA . PRO A 1 102 ? -0.510 15.666 5.920 1.00 89.62 102 PRO A CA 1
ATOM 719 C C . PRO A 1 102 ? -0.885 14.638 6.998 1.00 89.62 102 PRO A C 1
ATOM 721 O O . PRO A 1 102 ? -0.362 14.661 8.116 1.00 89.62 102 PRO A O 1
ATOM 724 N N . ASP A 1 103 ? -1.780 13.720 6.646 1.00 92.25 103 ASP A N 1
ATOM 725 C CA . ASP A 1 103 ? -2.291 12.653 7.493 1.00 92.25 103 ASP A CA 1
ATOM 726 C C . ASP A 1 103 ? -2.580 11.397 6.644 1.00 92.25 103 ASP A C 1
ATOM 728 O O . ASP A 1 103 ? -2.700 11.489 5.415 1.00 92.25 103 ASP A O 1
ATOM 732 N N . PRO A 1 104 ? -2.654 10.211 7.271 1.00 93.88 104 PRO A N 1
ATOM 733 C CA . PRO A 1 104 ? -2.804 8.947 6.550 1.00 93.88 104 PRO A CA 1
ATOM 734 C C . PRO A 1 104 ? -4.143 8.795 5.827 1.00 93.88 104 PRO A C 1
ATOM 736 O O . PRO A 1 104 ? -4.204 8.132 4.794 1.00 93.88 104 PRO A O 1
ATOM 739 N N . THR A 1 105 ? -5.205 9.432 6.318 1.00 95.25 105 THR A N 1
ATOM 740 C CA . THR A 1 105 ? -6.535 9.393 5.694 1.00 95.25 105 THR A CA 1
ATOM 741 C C . THR A 1 105 ? -6.635 10.266 4.442 1.00 95.25 105 THR A C 1
ATOM 743 O O . THR A 1 105 ? -7.459 9.997 3.569 1.00 95.25 105 THR A O 1
ATOM 746 N N . GLY A 1 106 ? -5.762 11.271 4.314 1.00 94.38 106 GLY A N 1
ATOM 747 C CA . GLY A 1 106 ? -5.639 12.142 3.146 1.00 94.38 106 GLY A CA 1
ATOM 748 C C . GLY A 1 106 ? -4.773 11.584 2.012 1.00 94.38 106 GLY A C 1
ATOM 749 O O . GLY A 1 106 ? -4.732 12.175 0.930 1.00 94.38 106 GLY A O 1
ATOM 750 N N . ALA A 1 107 ? -4.082 10.457 2.211 1.00 94.81 107 ALA A N 1
ATOM 751 C CA . ALA A 1 107 ? -3.344 9.797 1.137 1.00 94.81 107 ALA A CA 1
ATOM 752 C C . ALA A 1 107 ? -4.311 9.369 0.019 1.00 94.81 107 ALA A C 1
ATOM 754 O O . ALA A 1 107 ? -5.301 8.681 0.270 1.00 94.81 107 ALA A O 1
ATOM 755 N N . TRP A 1 108 ? -4.031 9.741 -1.236 1.00 95.19 108 TRP A N 1
ATOM 756 C CA . TRP A 1 108 ? -4.990 9.522 -2.328 1.00 95.19 108 TRP A CA 1
ATOM 757 C C . TRP A 1 108 ? -5.418 8.052 -2.518 1.00 95.19 108 TRP A C 1
ATOM 759 O O . TRP A 1 108 ? -6.587 7.852 -2.851 1.00 95.19 108 TRP A O 1
ATOM 769 N N . PRO A 1 109 ? -4.576 7.014 -2.281 1.00 95.88 109 PRO A N 1
ATOM 770 C CA . PRO A 1 109 ? -5.038 5.632 -2.366 1.00 95.88 109 PRO A CA 1
ATOM 771 C C . PRO A 1 109 ? -6.064 5.305 -1.278 1.00 95.88 109 PRO A C 1
ATOM 773 O O . PRO A 1 109 ? -7.009 4.572 -1.546 1.00 95.88 109 PRO A O 1
ATOM 776 N N . VAL A 1 110 ? -5.923 5.874 -0.075 1.00 96.44 110 VAL A N 1
ATOM 777 C CA . VAL A 1 110 ? -6.893 5.711 1.022 1.00 96.44 110 VAL A CA 1
ATOM 778 C C . VAL A 1 110 ? -8.215 6.379 0.659 1.00 96.44 110 VAL A C 1
ATOM 780 O O . VAL A 1 110 ? -9.272 5.758 0.770 1.00 96.44 110 VAL A O 1
ATOM 783 N N . VAL A 1 111 ? -8.159 7.609 0.142 1.00 96.81 111 VAL A N 1
ATOM 784 C CA . VAL A 1 111 ? -9.344 8.334 -0.342 1.00 96.81 111 VAL A CA 1
ATOM 785 C C . VAL A 1 111 ? -10.053 7.546 -1.449 1.00 96.81 111 VAL A C 1
ATOM 787 O O . VAL A 1 111 ? -11.266 7.353 -1.384 1.00 96.81 111 VAL A O 1
ATOM 790 N N . ALA A 1 112 ? -9.307 7.045 -2.437 1.00 97.00 112 ALA A N 1
ATOM 791 C CA . ALA A 1 112 ? -9.855 6.258 -3.538 1.00 97.00 112 ALA A CA 1
ATOM 792 C C . ALA A 1 112 ? -10.470 4.934 -3.056 1.00 97.00 112 ALA A C 1
ATOM 794 O O . ALA A 1 112 ? -11.562 4.575 -3.491 1.00 97.00 112 ALA A O 1
ATOM 795 N N . ALA A 1 113 ? -9.811 4.233 -2.129 1.00 97.19 113 ALA A N 1
ATOM 796 C CA . ALA A 1 113 ? -10.305 2.979 -1.571 1.00 97.19 113 ALA A CA 1
ATOM 797 C C . ALA A 1 113 ? -11.620 3.179 -0.809 1.00 97.19 113 ALA A C 1
ATOM 799 O O . ALA A 1 113 ? -12.586 2.460 -1.057 1.00 97.19 113 ALA A O 1
ATOM 800 N N . ARG A 1 114 ? -11.698 4.212 0.040 1.00 95.31 114 ARG A N 1
ATOM 801 C CA . ARG A 1 114 ? -12.929 4.579 0.757 1.00 95.31 114 ARG A CA 1
ATOM 802 C C . ARG A 1 114 ? -14.071 4.913 -0.205 1.00 95.31 114 ARG A C 1
ATOM 804 O O . ARG A 1 114 ? -15.180 4.425 -0.022 1.00 95.31 114 ARG A O 1
ATOM 811 N N . GLN A 1 115 ? -13.802 5.695 -1.253 1.00 97.19 115 GLN A N 1
ATOM 812 C CA . GLN A 1 115 ? -14.811 6.049 -2.262 1.00 97.19 115 GLN A CA 1
ATOM 813 C C . GLN A 1 115 ? -15.296 4.844 -3.076 1.00 97.19 115 GLN A C 1
ATOM 815 O O . GLN A 1 115 ? -16.459 4.801 -3.469 1.00 97.19 115 GLN A O 1
ATOM 820 N N . ALA A 1 116 ? -14.416 3.876 -3.331 1.00 96.75 116 ALA A N 1
ATOM 821 C CA . ALA A 1 116 ? -14.728 2.671 -4.091 1.00 96.75 116 ALA A CA 1
ATOM 822 C C . ALA A 1 116 ? -15.267 1.513 -3.228 1.00 96.75 116 ALA A C 1
ATOM 824 O O . ALA A 1 116 ? -15.653 0.487 -3.783 1.00 96.75 116 ALA A O 1
ATOM 825 N N . GLY A 1 117 ? -15.292 1.653 -1.897 1.00 96.50 117 GLY A N 1
ATOM 826 C CA . GLY A 1 117 ? -15.678 0.572 -0.986 1.00 96.50 117 GLY A CA 1
ATOM 827 C C . GLY A 1 117 ? -14.695 -0.602 -1.012 1.00 96.50 117 GLY A C 1
ATOM 828 O O . GLY A 1 117 ? -15.118 -1.752 -1.062 1.00 96.50 117 GLY A O 1
ATOM 829 N N . LEU A 1 118 ? -13.392 -0.312 -1.019 1.00 97.50 118 LEU A N 1
ATOM 830 C CA . LEU A 1 118 ? -12.313 -1.299 -1.096 1.00 97.50 118 LEU A CA 1
ATOM 831 C C . LEU A 1 118 ? -11.462 -1.297 0.176 1.00 97.50 118 LEU A C 1
ATOM 833 O O . LEU A 1 118 ? -11.215 -0.249 0.774 1.00 97.50 118 LEU A O 1
ATOM 837 N N . GLU A 1 119 ? -10.944 -2.466 0.544 1.00 96.12 119 GLU A N 1
ATOM 838 C CA . GLU A 1 119 ? -9.917 -2.606 1.578 1.00 96.12 119 GLU A CA 1
ATOM 839 C C . GLU A 1 119 ? -8.528 -2.469 0.938 1.00 96.12 119 GLU A C 1
ATOM 841 O O . GLU A 1 119 ? -8.102 -3.320 0.156 1.00 96.12 119 GLU A O 1
ATOM 846 N N . LEU A 1 120 ? -7.818 -1.383 1.245 1.00 97.12 120 LEU A N 1
ATOM 847 C CA . LEU A 1 120 ? -6.522 -1.076 0.641 1.00 97.12 120 LEU A CA 1
ATOM 848 C C . LEU A 1 120 ? -5.367 -1.816 1.327 1.00 97.12 120 LEU A C 1
ATOM 850 O O . LEU A 1 120 ? -5.162 -1.692 2.531 1.00 97.12 120 LEU A O 1
ATOM 854 N N . VAL A 1 121 ? -4.512 -2.438 0.518 1.00 97.00 121 VAL A N 1
ATOM 855 C CA . VAL A 1 121 ? -3.142 -2.815 0.880 1.00 97.00 121 VAL A CA 1
ATOM 856 C C . VAL A 1 121 ? -2.184 -1.977 0.033 1.00 97.00 121 VAL A C 1
ATOM 858 O O . VAL A 1 121 ? -1.994 -2.234 -1.158 1.00 97.00 121 VAL A O 1
ATOM 861 N N . ASN A 1 122 ? -1.594 -0.943 0.638 1.00 96.31 122 ASN A N 1
ATOM 862 C CA . ASN A 1 122 ? -0.675 -0.038 -0.052 1.00 96.31 122 ASN A CA 1
ATOM 863 C C . ASN A 1 122 ? 0.773 -0.539 0.053 1.00 96.31 122 ASN A C 1
ATOM 865 O O . ASN A 1 122 ? 1.399 -0.451 1.105 1.00 96.31 122 ASN A O 1
ATOM 869 N N . LEU A 1 123 ? 1.311 -1.027 -1.061 1.00 96.50 123 LEU A N 1
ATOM 870 C CA . LEU A 1 123 ? 2.705 -1.432 -1.252 1.00 96.50 123 LEU A CA 1
ATOM 871 C C . LEU A 1 123 ? 3.482 -0.356 -2.030 1.00 96.50 123 LEU A C 1
ATOM 873 O O . LEU A 1 123 ? 4.219 -0.652 -2.974 1.00 96.50 123 LEU A O 1
ATOM 877 N N . GLY A 1 124 ? 3.267 0.914 -1.689 1.00 94.56 124 GLY A N 1
ATOM 878 C CA . GLY A 1 124 ? 4.022 2.043 -2.221 1.00 94.56 124 GLY A CA 1
ATOM 879 C C . GLY A 1 124 ? 5.397 2.155 -1.561 1.00 94.56 124 GLY A C 1
ATOM 880 O O . GLY A 1 124 ? 5.483 2.424 -0.366 1.00 94.56 124 GLY A O 1
ATOM 881 N N . PHE A 1 125 ? 6.471 2.013 -2.339 1.00 92.06 125 PHE A N 1
ATOM 882 C CA . PHE A 1 125 ? 7.847 2.100 -1.844 1.00 92.06 125 PHE A CA 1
ATOM 883 C C . PHE A 1 125 ? 8.580 3.286 -2.472 1.00 92.06 125 PHE A C 1
ATOM 885 O O . PHE A 1 125 ? 8.989 3.266 -3.638 1.00 92.06 125 PHE A O 1
ATOM 892 N N . GLY A 1 126 ? 8.734 4.355 -1.691 1.00 90.00 126 GLY A N 1
ATOM 893 C CA . GLY A 1 126 ? 9.389 5.588 -2.103 1.00 90.00 126 GLY A CA 1
ATOM 894 C C . GLY A 1 126 ? 10.815 5.372 -2.589 1.00 90.00 126 GLY A C 1
ATOM 895 O O . GLY A 1 126 ? 11.671 4.915 -1.844 1.00 90.00 126 GLY A O 1
ATOM 896 N N . GLY A 1 127 ? 11.069 5.706 -3.856 1.00 88.88 127 GLY A N 1
ATOM 897 C CA . GLY A 1 127 ? 12.392 5.556 -4.466 1.00 88.88 127 GLY A CA 1
ATOM 898 C C . GLY A 1 127 ? 12.766 4.119 -4.836 1.00 88.88 127 GLY A C 1
ATOM 899 O O . GLY A 1 127 ? 13.806 3.937 -5.455 1.00 88.88 127 GLY A O 1
ATOM 900 N N . GLN A 1 128 ? 11.936 3.124 -4.505 1.00 91.25 128 GLN A N 1
ATOM 901 C CA . GLN A 1 128 ? 12.287 1.700 -4.561 1.00 91.25 128 GLN A CA 1
ATOM 902 C C . GLN A 1 128 ? 11.294 0.857 -5.377 1.00 91.25 128 GLN A C 1
ATOM 904 O O . GLN A 1 128 ? 11.263 -0.361 -5.263 1.00 91.25 128 GLN A O 1
ATOM 909 N N . CYS A 1 129 ? 10.462 1.467 -6.224 1.00 94.44 129 CYS A N 1
ATOM 910 C CA . CYS A 1 129 ? 9.613 0.713 -7.150 1.00 94.44 129 CYS A CA 1
ATOM 911 C C . CYS A 1 129 ? 10.446 0.205 -8.347 1.00 94.44 129 CYS A C 1
ATOM 913 O O . CYS A 1 129 ? 10.433 0.816 -9.420 1.00 94.44 129 CYS A O 1
ATOM 915 N N . MET A 1 130 ? 11.201 -0.885 -8.138 1.00 95.25 130 MET A N 1
ATOM 916 C CA . MET A 1 130 ? 12.238 -1.391 -9.056 1.00 95.25 130 MET A CA 1
ATOM 917 C C . MET A 1 130 ? 11.921 -2.752 -9.698 1.00 95.25 130 MET A C 1
ATOM 919 O O . MET A 1 130 ? 12.807 -3.378 -10.274 1.00 95.25 130 MET A O 1
ATOM 923 N N . LEU A 1 131 ? 10.657 -3.194 -9.660 1.00 96.94 131 LEU A N 1
ATOM 924 C CA . LEU A 1 131 ? 10.223 -4.521 -10.137 1.00 96.94 131 LEU A CA 1
ATOM 925 C C . LEU A 1 131 ? 10.897 -5.682 -9.389 1.00 96.94 131 LEU A C 1
ATOM 927 O O . LEU A 1 131 ? 11.187 -6.731 -9.967 1.00 96.94 131 LEU A O 1
ATOM 931 N N . ASP A 1 132 ? 11.121 -5.509 -8.089 1.00 96.44 132 ASP A N 1
ATOM 932 C CA . ASP A 1 132 ? 11.735 -6.533 -7.257 1.00 96.44 132 ASP A CA 1
ATOM 933 C C . ASP A 1 132 ? 10.888 -7.815 -7.232 1.00 96.44 132 ASP A C 1
ATOM 935 O O . ASP A 1 132 ? 9.684 -7.769 -6.944 1.00 96.44 132 ASP A O 1
ATOM 939 N N . PRO A 1 133 ? 11.492 -8.991 -7.478 1.00 96.94 133 PRO A N 1
ATOM 940 C CA . PRO A 1 133 ? 10.753 -10.248 -7.536 1.00 96.94 133 PRO A CA 1
ATOM 941 C C . PRO A 1 133 ? 10.082 -10.582 -6.201 1.00 96.94 133 PRO A C 1
ATOM 943 O O . PRO A 1 133 ? 8.989 -11.135 -6.198 1.00 96.94 133 PRO A O 1
ATOM 946 N N . PHE A 1 134 ? 10.685 -10.191 -5.075 1.00 97.00 134 PHE A N 1
ATOM 947 C CA . PHE A 1 134 ? 10.127 -10.423 -3.742 1.00 97.00 134 PHE A CA 1
ATOM 948 C C . PHE A 1 134 ? 8.842 -9.630 -3.496 1.00 97.00 134 PHE A C 1
ATOM 950 O O . PHE A 1 134 ? 7.956 -10.101 -2.788 1.00 97.00 134 PHE A O 1
ATOM 957 N N . VAL A 1 135 ? 8.708 -8.451 -4.113 1.00 97.81 135 VAL A N 1
ATOM 958 C CA . VAL A 1 135 ? 7.462 -7.679 -4.060 1.00 97.81 135 VAL A CA 1
ATOM 959 C C . VAL A 1 135 ? 6.391 -8.373 -4.896 1.00 97.81 135 VAL A C 1
ATOM 961 O O . VAL A 1 135 ? 5.263 -8.513 -4.432 1.00 97.81 135 VAL A O 1
ATOM 964 N N . ALA A 1 136 ? 6.735 -8.875 -6.086 1.00 98.44 136 ALA A N 1
ATOM 965 C CA . ALA A 1 136 ? 5.800 -9.659 -6.894 1.00 98.44 136 ALA A CA 1
ATOM 966 C C . ALA A 1 136 ? 5.332 -10.928 -6.165 1.00 98.44 136 ALA A C 1
ATOM 968 O O . ALA A 1 136 ? 4.144 -11.242 -6.183 1.00 98.44 136 ALA A O 1
ATOM 969 N N . ASP A 1 137 ? 6.251 -11.628 -5.497 1.00 98.44 137 ASP A N 1
ATOM 970 C CA . ASP A 1 137 ? 5.952 -12.836 -4.730 1.00 98.44 137 ASP A CA 1
ATOM 971 C C . ASP A 1 137 ? 5.072 -12.511 -3.500 1.00 98.44 137 ASP A C 1
ATOM 973 O O . ASP A 1 137 ? 4.143 -13.258 -3.197 1.00 98.44 137 ASP A O 1
ATOM 977 N N . ALA A 1 138 ? 5.281 -11.363 -2.840 1.00 98.00 138 ALA A N 1
ATOM 978 C CA . ALA A 1 138 ? 4.409 -10.886 -1.763 1.00 98.00 138 ALA A CA 1
ATOM 979 C C . ALA A 1 138 ? 2.995 -10.542 -2.263 1.00 98.00 138 ALA A C 1
ATOM 981 O O . ALA A 1 138 ? 2.010 -10.913 -1.625 1.00 98.00 138 ALA A O 1
ATOM 982 N N . ILE A 1 139 ? 2.882 -9.887 -3.425 1.00 98.44 139 ILE A N 1
ATOM 983 C CA . ILE A 1 139 ? 1.589 -9.627 -4.077 1.00 98.44 139 ILE A CA 1
ATOM 984 C C . ILE A 1 139 ? 0.900 -10.953 -4.417 1.00 98.44 139 ILE A C 1
ATOM 986 O O . ILE A 1 139 ? -0.283 -11.105 -4.139 1.00 98.44 139 ILE A O 1
ATOM 990 N N . ALA A 1 140 ? 1.630 -11.920 -4.978 1.00 98.50 140 ALA A N 1
ATOM 991 C CA . ALA A 1 140 ? 1.099 -13.234 -5.334 1.00 98.50 140 ALA A CA 1
ATOM 992 C C . ALA A 1 140 ? 0.618 -14.041 -4.114 1.00 98.50 140 ALA A C 1
ATOM 994 O O . ALA A 1 140 ? -0.354 -14.782 -4.214 1.00 98.50 140 ALA A O 1
ATOM 995 N N . ALA A 1 141 ? 1.284 -13.907 -2.966 1.00 98.12 141 ALA A N 1
ATOM 996 C CA . ALA A 1 141 ? 0.905 -14.602 -1.738 1.00 98.12 141 ALA A CA 1
ATOM 997 C C . ALA A 1 141 ? -0.265 -13.933 -0.992 1.00 98.12 141 ALA A C 1
ATOM 999 O O . ALA A 1 141 ? -0.982 -14.601 -0.246 1.00 98.12 141 ALA A O 1
ATOM 1000 N N . GLY A 1 142 ? -0.441 -12.619 -1.152 1.00 96.25 142 GLY A N 1
ATOM 1001 C CA . GLY A 1 142 ? -1.507 -11.860 -0.504 1.00 96.25 142 GLY A CA 1
ATOM 1002 C C . GLY A 1 142 ? -2.847 -11.995 -1.238 1.00 96.25 142 GLY A C 1
ATOM 1003 O O . GLY A 1 142 ? -2.863 -11.991 -2.465 1.00 96.25 142 GLY A O 1
ATOM 1004 N N . PRO A 1 143 ? -3.989 -12.072 -0.533 1.00 96.44 143 PRO A N 1
ATOM 1005 C CA . PRO A 1 143 ? -5.300 -12.043 -1.181 1.00 96.44 143 PRO A CA 1
ATOM 1006 C C . PRO A 1 143 ? -5.548 -10.682 -1.849 1.00 96.44 143 PRO A C 1
ATOM 1008 O O . PRO A 1 143 ? -5.215 -9.638 -1.282 1.00 96.44 143 PRO A O 1
ATOM 1011 N N . ALA A 1 144 ? -6.140 -10.694 -3.043 1.00 98.06 144 ALA A N 1
ATOM 1012 C CA . ALA A 1 144 ? -6.466 -9.496 -3.806 1.00 98.06 144 ALA A CA 1
ATOM 1013 C C . ALA A 1 144 ? -7.643 -9.757 -4.749 1.00 98.06 144 ALA A C 1
ATOM 1015 O O . ALA A 1 144 ? -7.621 -10.718 -5.515 1.00 98.06 144 ALA A O 1
ATOM 1016 N N . ASP A 1 145 ? -8.617 -8.855 -4.738 1.00 98.25 145 ASP A N 1
ATOM 1017 C CA . ASP A 1 145 ? -9.733 -8.825 -5.686 1.00 98.25 145 ASP A CA 1
ATOM 1018 C C . ASP A 1 145 ? -9.457 -7.858 -6.843 1.00 98.25 145 ASP A C 1
ATOM 1020 O O . ASP A 1 145 ? -9.981 -8.022 -7.942 1.00 98.25 145 ASP A O 1
ATOM 1024 N N . VAL A 1 146 ? -8.598 -6.858 -6.618 1.00 98.44 146 VAL A N 1
ATOM 1025 C CA . VAL A 1 146 ? -8.084 -5.946 -7.646 1.00 98.44 146 VAL A CA 1
ATOM 1026 C C . VAL A 1 146 ? -6.622 -5.632 -7.351 1.00 98.44 146 VAL A C 1
ATOM 1028 O O . VAL A 1 146 ? -6.237 -5.392 -6.206 1.00 98.44 146 VAL A O 1
ATOM 1031 N N . ILE A 1 147 ? -5.800 -5.585 -8.395 1.00 98.75 147 ILE A N 1
ATOM 1032 C CA . ILE A 1 147 ? -4.390 -5.212 -8.297 1.00 98.75 147 ILE A CA 1
ATOM 1033 C C . ILE A 1 147 ? -4.139 -4.020 -9.211 1.00 98.75 147 ILE A C 1
ATOM 1035 O O . ILE A 1 147 ? -4.531 -4.029 -10.378 1.00 98.75 147 ILE A O 1
ATOM 1039 N N . SER A 1 148 ? -3.442 -3.000 -8.718 1.00 98.12 148 SER A N 1
ATOM 1040 C CA . SER A 1 148 ? -2.914 -1.943 -9.579 1.00 98.12 148 SER A CA 1
ATOM 1041 C C . SER A 1 148 ? -1.421 -1.737 -9.376 1.00 98.12 148 SER A C 1
ATOM 1043 O O . SER A 1 148 ? -0.927 -1.624 -8.255 1.00 98.12 148 SER A O 1
ATOM 1045 N N . LEU A 1 149 ? -0.705 -1.697 -10.497 1.00 97.94 149 LEU A N 1
ATOM 1046 C CA . LEU A 1 149 ? 0.743 -1.596 -10.579 1.00 97.94 149 LEU A CA 1
ATOM 1047 C C . LEU A 1 149 ? 1.090 -0.312 -11.325 1.00 97.94 149 LEU A C 1
ATOM 1049 O O . LEU A 1 149 ? 0.742 -0.148 -12.494 1.00 97.94 149 LEU A O 1
ATOM 1053 N N . SER A 1 150 ? 1.782 0.600 -10.650 1.00 95.62 150 SER A N 1
ATOM 1054 C CA . SER A 1 150 ? 2.245 1.853 -11.237 1.00 95.62 150 SER A CA 1
ATOM 1055 C C . SER A 1 150 ? 3.763 1.926 -11.181 1.00 95.62 150 SER A C 1
ATOM 1057 O O . SER A 1 150 ? 4.331 2.321 -10.165 1.00 95.62 150 SER A O 1
ATOM 1059 N N . VAL A 1 151 ? 4.411 1.596 -12.294 1.00 93.81 151 VAL A N 1
ATOM 1060 C CA . VAL A 1 151 ? 5.870 1.431 -12.374 1.00 93.81 151 VAL A CA 1
ATOM 1061 C C . VAL A 1 151 ? 6.504 2.490 -13.282 1.00 93.81 151 VAL A C 1
ATOM 1063 O O . VAL A 1 151 ? 5.812 3.236 -13.981 1.00 93.81 151 VAL A O 1
ATOM 1066 N N . GLY A 1 152 ? 7.833 2.593 -13.254 1.00 91.31 152 GLY A N 1
ATOM 1067 C CA . GLY A 1 152 ? 8.601 3.399 -14.209 1.00 91.31 152 GLY A CA 1
ATOM 1068 C C . GLY A 1 152 ? 9.448 4.499 -13.577 1.00 91.31 152 GLY A C 1
ATOM 1069 O O . GLY A 1 152 ? 10.656 4.486 -13.766 1.00 91.31 152 GLY A O 1
ATOM 1070 N N . ILE A 1 153 ? 8.871 5.427 -12.804 1.00 91.69 153 ILE A N 1
ATOM 1071 C CA . ILE A 1 153 ? 9.588 6.647 -12.373 1.00 91.69 153 ILE A CA 1
ATOM 1072 C C . ILE A 1 153 ? 10.892 6.365 -11.614 1.00 91.69 153 ILE A C 1
ATOM 1074 O O . ILE A 1 153 ? 11.893 7.029 -11.866 1.00 91.69 153 ILE A O 1
ATOM 1078 N N . ASN A 1 154 ? 10.923 5.366 -10.724 1.00 92.06 154 ASN A N 1
ATOM 1079 C CA . ASN A 1 154 ? 12.152 5.027 -9.998 1.00 92.06 154 ASN A CA 1
ATOM 1080 C C . ASN A 1 154 ? 13.173 4.322 -10.893 1.00 92.06 154 ASN A C 1
ATOM 1082 O O . ASN A 1 154 ? 14.352 4.639 -10.808 1.00 92.06 154 ASN A O 1
ATOM 1086 N N . ILE A 1 155 ? 12.721 3.464 -11.808 1.00 92.38 155 ILE A N 1
ATOM 1087 C CA . ILE A 1 155 ? 13.580 2.781 -12.783 1.00 92.38 155 ILE A CA 1
ATOM 1088 C C . ILE A 1 155 ? 14.252 3.799 -13.711 1.00 92.38 155 ILE A C 1
ATOM 1090 O O . ILE A 1 155 ? 15.470 3.789 -13.894 1.00 92.38 155 ILE A O 1
ATOM 1094 N N . VAL A 1 156 ? 13.459 4.725 -14.256 1.00 89.88 156 VAL A N 1
ATOM 1095 C CA . VAL A 1 156 ? 13.941 5.789 -15.141 1.00 89.88 156 VAL A CA 1
ATOM 1096 C C . VAL A 1 156 ? 14.856 6.747 -14.381 1.00 89.88 156 VAL A C 1
ATOM 1098 O O . VAL A 1 156 ? 15.923 7.086 -14.890 1.00 89.88 156 VAL A O 1
ATOM 1101 N N . GLY A 1 157 ? 14.477 7.156 -13.166 1.00 88.81 157 GLY A N 1
ATOM 1102 C CA . GLY A 1 157 ? 15.260 8.079 -12.343 1.00 88.81 157 GLY A CA 1
ATOM 1103 C C . GLY A 1 157 ? 16.584 7.508 -11.856 1.00 88.81 157 GLY A C 1
ATOM 1104 O O . GLY A 1 157 ? 17.586 8.217 -11.872 1.00 88.81 157 GLY A O 1
ATOM 1105 N N . ALA A 1 158 ? 16.616 6.224 -11.501 1.00 89.75 158 ALA A N 1
ATOM 1106 C CA . ALA A 1 158 ? 17.841 5.530 -11.118 1.00 89.75 158 ALA A CA 1
ATOM 1107 C C . ALA A 1 158 ? 18.673 5.068 -12.319 1.00 89.75 158 ALA A C 1
ATOM 1109 O O . ALA A 1 158 ? 19.781 4.575 -12.125 1.00 89.75 158 ALA A O 1
ATOM 1110 N N . ARG A 1 159 ? 18.150 5.197 -13.548 1.00 89.12 159 ARG A N 1
ATOM 1111 C CA . ARG A 1 159 ? 18.795 4.682 -14.764 1.00 89.12 159 ARG A CA 1
ATOM 1112 C C . ARG A 1 159 ? 19.133 3.188 -14.634 1.00 89.12 159 ARG A C 1
ATOM 1114 O O . ARG A 1 159 ? 20.165 2.736 -15.116 1.00 89.12 159 ARG A O 1
ATOM 1121 N N . SER A 1 160 ? 18.264 2.432 -13.959 1.00 91.31 160 SER A N 1
ATOM 1122 C CA . SER A 1 160 ? 18.557 1.058 -13.532 1.00 91.31 160 SER A CA 1
ATOM 1123 C C . SER A 1 160 ? 18.267 0.005 -14.599 1.00 91.31 160 SER A C 1
ATOM 1125 O O . SER A 1 160 ? 18.778 -1.110 -14.512 1.00 91.31 160 SER A O 1
ATOM 1127 N N . MET A 1 161 ? 17.453 0.338 -15.605 1.00 93.00 161 MET A N 1
ATOM 1128 C CA . MET A 1 161 ? 17.098 -0.565 -16.698 1.00 93.00 161 MET A CA 1
ATOM 1129 C C . MET A 1 161 ? 17.087 0.171 -18.035 1.00 93.00 161 MET A C 1
ATOM 1131 O O . MET A 1 161 ? 16.553 1.277 -18.140 1.00 93.00 161 MET A O 1
ATOM 1135 N N . ASP A 1 162 ? 17.648 -0.481 -19.050 1.00 91.19 162 ASP A N 1
ATOM 1136 C CA . ASP A 1 162 ? 17.541 -0.096 -20.453 1.00 91.19 162 ASP A CA 1
ATOM 1137 C C . ASP A 1 162 ? 16.244 -0.690 -21.053 1.00 91.19 162 ASP A C 1
ATOM 1139 O O . ASP A 1 162 ? 15.508 -1.445 -20.405 1.00 91.19 162 ASP A O 1
ATOM 1143 N N . GLN A 1 163 ? 15.936 -0.371 -22.313 1.00 88.44 163 GLN A N 1
ATOM 1144 C CA . GLN A 1 163 ? 14.736 -0.901 -22.976 1.00 88.44 163 GLN A CA 1
ATOM 1145 C C . GLN A 1 163 ? 14.746 -2.438 -23.079 1.00 88.44 163 GLN A C 1
ATOM 1147 O O . GLN A 1 163 ? 13.692 -3.077 -23.024 1.00 88.44 163 GLN A O 1
ATOM 1152 N N . ARG A 1 164 ? 15.931 -3.041 -23.219 1.00 92.69 164 ARG A N 1
ATOM 1153 C CA . ARG A 1 164 ? 16.113 -4.488 -23.356 1.00 92.69 164 ARG A CA 1
ATOM 1154 C C . ARG A 1 164 ? 15.905 -5.208 -22.021 1.00 92.69 164 ARG A C 1
ATOM 1156 O O . ARG A 1 164 ? 15.408 -6.330 -22.044 1.00 92.69 164 ARG A O 1
ATOM 1163 N N . THR A 1 165 ? 16.269 -4.623 -20.880 1.00 94.69 165 THR A N 1
ATOM 1164 C CA . THR A 1 165 ? 16.092 -5.226 -19.548 1.00 94.69 165 THR A CA 1
ATOM 1165 C C . THR A 1 165 ? 14.735 -4.924 -18.940 1.00 94.69 165 THR A C 1
ATOM 1167 O O . THR A 1 165 ? 14.180 -5.793 -18.269 1.00 94.69 165 THR A O 1
ATOM 1170 N N . PHE A 1 166 ? 14.160 -3.752 -19.213 1.00 94.44 166 PHE A N 1
ATOM 1171 C CA . PHE A 1 166 ? 12.874 -3.354 -18.644 1.00 94.44 166 PHE A CA 1
ATOM 1172 C C . PHE A 1 166 ? 11.730 -4.281 -19.064 1.00 94.44 166 PHE A C 1
ATOM 1174 O O . PHE A 1 166 ? 10.990 -4.775 -18.216 1.00 94.44 166 PHE A O 1
ATOM 1181 N N . VAL A 1 167 ? 11.591 -4.544 -20.367 1.00 95.06 167 VAL A N 1
ATOM 1182 C CA . VAL A 1 167 ? 10.495 -5.365 -20.907 1.00 95.06 167 VAL A CA 1
ATOM 1183 C C . VAL A 1 167 ? 10.453 -6.761 -20.262 1.00 95.06 167 VAL A C 1
ATOM 1185 O O . VAL A 1 167 ? 9.424 -7.097 -19.671 1.00 95.06 167 VAL A O 1
ATOM 1188 N N . PRO A 1 168 ? 11.527 -7.577 -20.288 1.00 97.31 168 PRO A N 1
ATOM 1189 C CA . PRO A 1 168 ? 11.502 -8.889 -19.647 1.00 97.31 168 PRO A CA 1
ATOM 1190 C C . PRO A 1 168 ? 11.363 -8.813 -18.120 1.00 97.31 168 PRO A C 1
ATOM 1192 O O . PRO A 1 168 ? 10.722 -9.692 -17.548 1.00 97.31 168 PRO A O 1
ATOM 1195 N N . ALA A 1 169 ? 11.899 -7.783 -17.452 1.00 97.69 169 ALA A N 1
ATOM 1196 C CA . ALA A 1 169 ? 11.709 -7.606 -16.010 1.00 97.69 169 ALA A CA 1
ATOM 1197 C C . ALA A 1 169 ? 10.232 -7.367 -15.659 1.00 97.69 169 ALA A C 1
ATOM 1199 O O . ALA A 1 169 ? 9.700 -8.007 -14.752 1.00 97.69 169 ALA A O 1
ATOM 1200 N N . LEU A 1 170 ? 9.546 -6.506 -16.415 1.00 97.75 170 LEU A N 1
ATOM 1201 C CA . LEU A 1 170 ? 8.125 -6.225 -16.227 1.00 97.75 170 LEU A CA 1
ATOM 1202 C C . LEU A 1 170 ? 7.266 -7.465 -16.490 1.00 97.75 170 LEU A C 1
ATOM 1204 O O . LEU A 1 170 ? 6.401 -7.788 -15.679 1.00 97.75 170 LEU A O 1
ATOM 1208 N N . HIS A 1 171 ? 7.520 -8.186 -17.585 1.00 98.19 171 HIS A N 1
ATOM 1209 C CA . HIS A 1 171 ? 6.815 -9.438 -17.863 1.00 98.19 171 HIS A CA 1
ATOM 1210 C C . HIS A 1 171 ? 7.054 -10.477 -16.762 1.00 98.19 171 HIS A C 1
ATOM 1212 O O . HIS A 1 171 ? 6.096 -11.050 -16.257 1.00 98.19 171 HIS A O 1
ATOM 1218 N N . GLY A 1 172 ? 8.298 -10.652 -16.309 1.00 98.44 172 GLY A N 1
ATOM 1219 C CA . GLY A 1 172 ? 8.613 -11.570 -15.214 1.00 98.44 172 GLY A CA 1
ATOM 1220 C C . GLY A 1 172 ? 7.945 -11.190 -13.887 1.00 98.44 172 GLY A C 1
ATOM 1221 O O . GLY A 1 172 ? 7.520 -12.072 -13.138 1.00 98.44 172 GLY A O 1
ATOM 1222 N N . PHE A 1 173 ? 7.814 -9.892 -13.601 1.00 98.56 173 PHE A N 1
ATOM 1223 C CA . PHE A 1 173 ? 7.063 -9.391 -12.450 1.00 98.56 173 PHE A CA 1
ATOM 1224 C C . PHE A 1 173 ? 5.570 -9.736 -12.569 1.00 98.56 173 PHE A C 1
ATOM 1226 O O . PHE A 1 173 ? 4.983 -10.277 -11.634 1.00 98.56 173 PHE A O 1
ATOM 1233 N N . LEU A 1 174 ? 4.961 -9.480 -13.732 1.00 98.62 174 LEU A N 1
ATOM 1234 C CA . LEU A 1 174 ? 3.552 -9.791 -13.994 1.00 98.62 174 LEU A CA 1
ATOM 1235 C C . LEU A 1 174 ? 3.273 -11.296 -13.934 1.00 98.62 174 LEU A C 1
ATOM 1237 O O . LEU A 1 174 ? 2.283 -11.699 -13.329 1.00 98.62 174 LEU A O 1
ATOM 1241 N N . ASP A 1 175 ? 4.156 -12.122 -14.492 1.00 98.62 175 ASP A N 1
ATOM 1242 C CA . ASP A 1 175 ? 4.041 -13.580 -14.440 1.00 98.62 175 ASP A CA 1
ATOM 1243 C C . ASP A 1 175 ? 4.059 -14.085 -12.995 1.00 98.62 175 ASP A C 1
ATOM 1245 O O . ASP A 1 175 ? 3.277 -14.963 -12.635 1.00 98.62 175 ASP A O 1
ATOM 1249 N N . ARG A 1 176 ? 4.921 -13.519 -12.139 1.00 98.50 176 ARG A N 1
ATOM 1250 C CA . ARG A 1 176 ? 4.952 -13.839 -10.702 1.00 98.50 176 ARG A CA 1
ATOM 1251 C C . ARG A 1 176 ? 3.644 -13.475 -10.017 1.00 98.50 176 ARG A C 1
ATOM 1253 O O . ARG A 1 176 ? 3.065 -14.338 -9.365 1.00 98.50 176 ARG A O 1
ATOM 1260 N N . VAL A 1 177 ? 3.147 -12.255 -10.227 1.00 98.62 177 VAL A N 1
ATOM 1261 C CA . VAL A 1 177 ? 1.845 -11.820 -9.694 1.00 98.62 177 VAL A CA 1
ATOM 1262 C C . VAL A 1 177 ? 0.730 -12.768 -10.153 1.00 98.62 177 VAL A C 1
ATOM 1264 O O . VAL A 1 177 ? -0.066 -13.231 -9.336 1.00 98.62 177 VAL A O 1
ATOM 1267 N N . ARG A 1 178 ? 0.708 -13.131 -11.441 1.00 98.56 178 ARG A N 1
ATOM 1268 C CA . ARG A 1 178 ? -0.303 -14.020 -12.032 1.00 98.56 178 ARG A CA 1
ATOM 1269 C C . ARG A 1 178 ? -0.274 -15.451 -11.507 1.00 98.56 178 ARG A C 1
ATOM 1271 O O . ARG A 1 178 ? -1.308 -16.106 -11.554 1.00 98.56 178 ARG A O 1
ATOM 1278 N N . ARG A 1 179 ? 0.847 -15.937 -10.960 1.00 98.12 179 ARG A N 1
ATOM 1279 C CA . ARG A 1 179 ? 0.880 -17.256 -10.295 1.00 98.12 179 ARG A CA 1
ATOM 1280 C C . ARG A 1 179 ? -0.006 -17.305 -9.052 1.00 98.12 179 ARG A C 1
ATOM 1282 O O . ARG A 1 179 ? -0.582 -18.352 -8.786 1.00 98.12 179 ARG A O 1
ATOM 1289 N N . GLY A 1 180 ? -0.096 -16.203 -8.308 1.00 98.06 180 GLY A N 1
ATOM 1290 C CA . GLY A 1 180 ? -1.007 -16.078 -7.166 1.00 98.06 180 GLY A CA 1
ATOM 1291 C C . GLY A 1 180 ? -2.418 -15.657 -7.565 1.00 98.06 180 GLY A C 1
ATOM 1292 O O . GLY A 1 180 ? -3.387 -16.029 -6.913 1.00 98.06 180 GLY A O 1
ATOM 1293 N N . HIS A 1 181 ? -2.525 -14.926 -8.677 1.00 98.31 181 HIS A N 1
ATOM 1294 C CA . HIS A 1 181 ? -3.748 -14.254 -9.112 1.00 98.31 181 HIS A CA 1
ATOM 1295 C C . HIS A 1 181 ? -4.066 -14.515 -10.593 1.00 98.31 181 HIS A C 1
ATOM 1297 O O . HIS A 1 181 ? -3.942 -13.597 -11.413 1.00 98.31 181 HIS A O 1
ATOM 1303 N N . PRO A 1 182 ? -4.462 -15.743 -10.983 1.00 98.25 182 PRO A N 1
ATOM 1304 C CA . PRO A 1 182 ? -4.670 -16.087 -12.391 1.00 98.25 182 PRO A CA 1
ATOM 1305 C C . PRO A 1 182 ? -5.700 -15.187 -13.078 1.00 98.25 182 PRO A C 1
ATOM 1307 O O . PRO A 1 18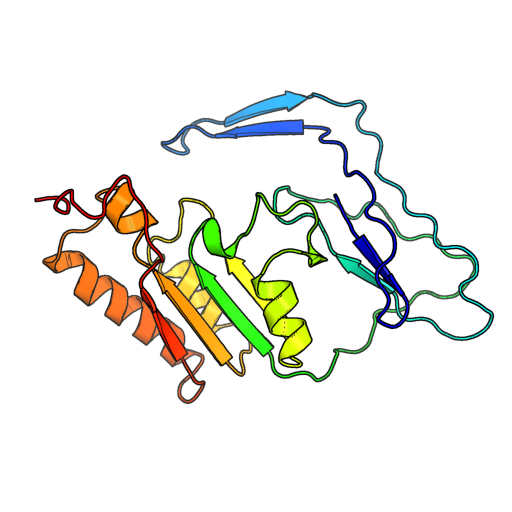2 ? -5.431 -14.676 -14.164 1.00 98.25 182 PRO A O 1
ATOM 1310 N N . ASP A 1 183 ? -6.807 -14.896 -12.389 1.00 98.06 183 ASP A N 1
ATOM 1311 C CA . ASP A 1 183 ? -7.968 -14.205 -12.963 1.00 98.06 183 ASP A CA 1
ATOM 1312 C C . ASP A 1 183 ? -8.193 -12.790 -12.404 1.00 98.06 183 ASP A C 1
ATOM 1314 O O . ASP A 1 183 ? -8.958 -12.013 -12.977 1.00 98.06 183 ASP A O 1
ATOM 1318 N N . THR A 1 184 ? -7.507 -12.407 -11.320 1.00 98.56 184 THR A N 1
ATOM 1319 C CA . THR A 1 184 ? -7.690 -11.096 -10.674 1.00 98.56 184 THR A CA 1
ATOM 1320 C C . THR A 1 184 ? -7.409 -9.955 -11.660 1.00 98.56 184 THR A C 1
ATOM 1322 O O . THR A 1 184 ? -6.385 -9.973 -12.353 1.00 98.56 184 THR A O 1
ATOM 1325 N N . PRO A 1 185 ? -8.265 -8.929 -11.765 1.00 98.25 185 PRO A N 1
ATOM 1326 C CA . PRO A 1 185 ? -7.980 -7.757 -12.582 1.00 98.25 185 PRO A CA 1
ATOM 1327 C C . PRO A 1 185 ? -6.664 -7.081 -12.173 1.00 98.25 185 PRO A C 1
ATOM 1329 O O . PRO A 1 185 ? -6.467 -6.728 -11.011 1.00 98.25 185 PRO A O 1
ATOM 1332 N N . VAL A 1 186 ? -5.770 -6.881 -13.149 1.00 98.44 186 VAL A N 1
ATOM 1333 C CA . VAL A 1 186 ? -4.504 -6.156 -12.968 1.00 98.44 186 VAL A CA 1
ATOM 1334 C C . VAL A 1 186 ? -4.536 -4.902 -13.830 1.00 98.44 186 VAL A C 1
ATOM 1336 O O . VAL A 1 186 ? -4.559 -4.986 -15.058 1.00 98.44 186 VAL A O 1
ATOM 1339 N N . VAL A 1 187 ? -4.505 -3.738 -13.188 1.00 98.00 187 VAL A N 1
ATOM 1340 C CA . VAL A 1 187 ? -4.351 -2.441 -13.849 1.00 98.00 187 VAL A CA 1
ATOM 1341 C C . VAL A 1 187 ? -2.872 -2.085 -13.868 1.00 98.00 187 VAL A C 1
ATOM 1343 O O . VAL A 1 187 ? -2.286 -1.787 -12.830 1.00 98.00 187 VAL A O 1
ATOM 1346 N N . LEU A 1 188 ? -2.266 -2.101 -15.051 1.00 97.50 188 LEU A N 1
ATOM 1347 C CA . LEU A 1 188 ? -0.899 -1.638 -15.253 1.00 97.50 188 LEU A CA 1
ATOM 1348 C C . LEU A 1 188 ? -0.922 -0.202 -15.781 1.00 97.50 188 LEU A C 1
ATOM 1350 O O . LEU A 1 188 ? -1.486 0.061 -16.841 1.00 97.50 188 LEU A O 1
ATOM 1354 N N . ALA A 1 189 ? -0.296 0.714 -15.050 1.00 95.31 189 ALA A N 1
ATOM 1355 C CA . ALA A 1 189 ? -0.215 2.122 -15.408 1.00 95.31 189 ALA A CA 1
ATOM 1356 C C . ALA A 1 189 ? 1.238 2.605 -15.425 1.00 95.31 189 ALA A C 1
ATOM 1358 O O . ALA A 1 189 ? 2.074 2.174 -14.625 1.00 95.31 189 ALA A O 1
ATOM 1359 N N . SER A 1 190 ? 1.531 3.549 -16.317 1.00 90.75 190 SER A N 1
ATOM 1360 C CA . SER A 1 190 ? 2.764 4.323 -16.232 1.00 90.75 190 SER A CA 1
ATOM 1361 C C . SER A 1 190 ? 2.720 5.265 -15.027 1.00 90.75 190 SER A C 1
ATOM 1363 O O . SER A 1 190 ? 1.660 5.607 -14.493 1.00 90.75 190 SER A O 1
ATOM 1365 N N . SER A 1 191 ? 3.895 5.715 -14.601 1.00 86.50 191 SER A N 1
ATOM 1366 C CA . SER A 1 191 ? 3.991 6.804 -13.630 1.00 86.50 191 SER A CA 1
ATOM 1367 C C . SER A 1 191 ? 3.392 8.099 -14.197 1.00 86.50 191 SER A C 1
ATOM 1369 O O . SER A 1 19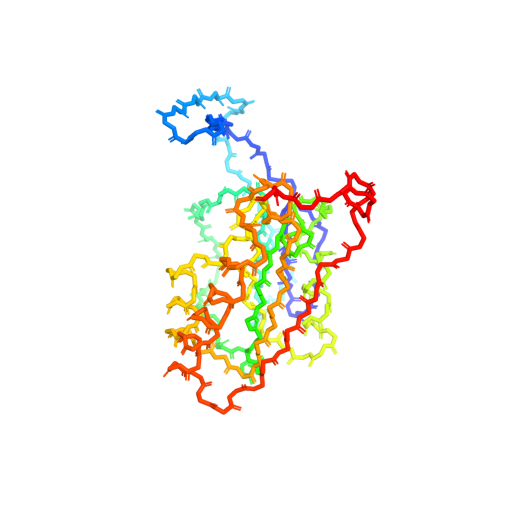1 ? 3.309 8.275 -15.412 1.00 86.50 191 SER A O 1
ATOM 1371 N N . ILE A 1 192 ? 2.958 8.995 -13.308 1.00 89.00 192 ILE A N 1
ATOM 1372 C CA . ILE A 1 192 ? 2.586 10.364 -13.697 1.00 89.00 192 ILE A CA 1
ATOM 1373 C C . ILE A 1 192 ? 3.844 11.191 -14.002 1.00 89.00 192 ILE A C 1
ATOM 1375 O O . ILE A 1 192 ? 4.950 10.759 -13.678 1.00 89.00 192 ILE A O 1
ATOM 1379 N N . LEU A 1 193 ? 3.639 12.383 -14.571 1.00 86.00 193 LEU A N 1
ATOM 1380 C CA . LEU A 1 193 ? 4.681 13.336 -14.957 1.00 86.00 193 LEU A CA 1
ATOM 1381 C C . LEU A 1 193 ? 5.760 13.513 -13.876 1.00 86.00 193 LEU A C 1
ATOM 1383 O O . LEU A 1 193 ? 5.457 13.892 -12.742 1.00 86.00 193 LEU A O 1
ATOM 1387 N N . TRP A 1 194 ? 7.022 13.342 -14.261 1.00 85.00 194 TRP A N 1
ATOM 1388 C CA . TRP A 1 194 ? 8.186 13.732 -13.479 1.00 85.00 194 TRP A CA 1
ATOM 1389 C C . TRP A 1 194 ? 9.061 14.718 -14.262 1.00 85.00 194 TRP A C 1
ATOM 1391 O O . TRP A 1 194 ? 9.899 14.302 -15.068 1.00 85.00 194 TRP A O 1
ATOM 1401 N N . PRO A 1 195 ? 8.934 16.034 -13.993 1.00 82.94 195 PRO A N 1
ATOM 1402 C CA . PRO A 1 195 ? 9.574 17.079 -14.796 1.00 82.94 195 PRO A CA 1
ATOM 1403 C C . PRO A 1 195 ? 11.083 16.904 -15.024 1.00 82.94 195 PRO A C 1
ATOM 1405 O O . PRO A 1 195 ? 11.600 17.330 -16.051 1.00 82.94 195 PRO A O 1
ATOM 1408 N N . GLY A 1 196 ? 11.793 16.255 -14.096 1.00 80.25 196 GLY A N 1
ATOM 1409 C CA . GLY A 1 196 ? 13.235 16.018 -14.195 1.00 80.25 196 GLY A CA 1
ATOM 1410 C C . GLY A 1 196 ? 13.665 14.974 -15.234 1.00 80.25 196 GLY A C 1
ATOM 1411 O O . GLY A 1 196 ? 14.866 14.822 -15.448 1.00 80.25 196 GLY A O 1
ATOM 1412 N N . SER A 1 197 ? 12.740 14.237 -15.863 1.00 82.44 197 SER A N 1
ATOM 1413 C CA . SER A 1 197 ? 13.104 13.111 -16.739 1.00 82.44 197 SER A CA 1
ATOM 1414 C C . SER A 1 197 ? 12.261 12.931 -17.999 1.00 82.44 197 SER A C 1
ATOM 1416 O O . SER A 1 197 ? 12.695 12.220 -18.898 1.00 82.44 197 SER A O 1
ATOM 1418 N N . GLU A 1 198 ? 11.131 13.628 -18.142 1.00 86.06 198 GLU A N 1
ATOM 1419 C CA . GLU A 1 198 ? 10.256 13.514 -19.330 1.00 86.06 198 GLU A CA 1
ATOM 1420 C C . GLU A 1 198 ? 10.963 13.772 -20.666 1.00 86.06 198 GLU A C 1
ATOM 1422 O O . GLU A 1 198 ? 10.563 13.266 -21.713 1.00 86.06 198 GLU A O 1
ATOM 1427 N N . HIS A 1 199 ? 12.016 14.586 -20.640 1.00 86.50 199 HIS A N 1
ATOM 1428 C CA . HIS A 1 199 ? 12.786 14.969 -21.823 1.00 86.50 199 HIS A CA 1
ATOM 1429 C C . HIS A 1 199 ? 14.231 14.474 -21.770 1.00 86.50 199 HIS A C 1
ATOM 1431 O O . HIS A 1 199 ? 15.066 14.919 -22.556 1.00 86.50 199 HIS A O 1
ATOM 1437 N N . VAL A 1 200 ? 14.543 13.567 -20.842 1.00 82.75 200 VAL A N 1
ATOM 1438 C CA . VAL A 1 200 ? 15.892 13.038 -20.665 1.00 82.75 200 VAL A CA 1
ATOM 1439 C C . VAL A 1 200 ? 15.881 11.553 -21.021 1.00 82.75 200 VAL A C 1
ATOM 1441 O O . VAL A 1 200 ? 15.291 10.773 -20.268 1.00 82.75 200 VAL A O 1
ATOM 1444 N N . PRO A 1 201 ? 16.547 11.141 -22.119 1.00 75.31 201 PRO A N 1
ATOM 1445 C CA . PRO A 1 201 ? 16.620 9.742 -22.526 1.00 75.31 201 PRO A CA 1
ATOM 1446 C C . PRO A 1 201 ? 17.010 8.812 -21.373 1.00 75.31 201 PRO A C 1
ATOM 1448 O O . PRO A 1 201 ? 17.732 9.214 -20.455 1.00 75.31 201 PRO A O 1
ATOM 1451 N N . GLY A 1 202 ? 16.502 7.578 -21.425 1.00 70.44 202 GLY A N 1
ATOM 1452 C CA . GLY A 1 202 ? 16.866 6.502 -20.502 1.00 70.44 202 GLY A CA 1
ATOM 1453 C C . GLY A 1 202 ? 18.377 6.230 -20.466 1.00 70.44 202 GLY A C 1
ATOM 1454 O O . GLY A 1 202 ? 19.124 6.813 -21.255 1.00 70.44 202 GLY A O 1
ATOM 1455 N N . PRO A 1 203 ? 18.848 5.357 -19.557 1.00 70.44 203 PRO A N 1
ATOM 1456 C CA . PRO A 1 203 ? 20.215 4.848 -19.656 1.00 70.44 203 PRO A CA 1
ATOM 1457 C C . PRO A 1 203 ? 20.485 4.315 -21.077 1.00 70.44 203 PRO A C 1
ATOM 1459 O O . PRO A 1 203 ? 19.545 3.818 -21.708 1.00 70.44 203 PRO A O 1
ATOM 1462 N N . PRO A 1 204 ? 21.724 4.466 -21.580 1.00 59.66 204 PRO A N 1
ATOM 1463 C CA . PRO A 1 204 ? 22.115 3.947 -22.888 1.00 59.66 204 PRO A CA 1
ATOM 1464 C C . PRO A 1 204 ? 21.942 2.429 -22.993 1.00 59.66 204 PRO A C 1
ATOM 1466 O O . PRO A 1 204 ? 22.032 1.744 -21.948 1.00 59.66 204 PRO A O 1
#

Secondary structure (DSSP, 8-state):
-BEEEETTEEPPPB----SEEEEE-TTSS-EEEEE-S--PPP--------SS---EEEE--TTS---------SS---PPPP--PPEEEEEESHHHHTTTSSSGGGSHHHHHHHHHT-EEEEEE-TT--S--HHHHHHHHHS--SEEEEEESHHHHHHT---HHHHHHHHHHHHHHHHHH-SSS-EEEEEPP--TTTTTSPPP-

pLDDT: mean 91.22, std 6.63, range [59.66, 98.75]

Foldseek 3Di:
DKWKAKQNRIDDDFDADDQKDWDADPVNPDIDIDGDDPPDGTDDDDPDSPPDDMDMDMGDQLQDDDDDPDDDDPDDDDDDDPPPFFEEEEEEACLQSVNVQPYRCRNVVNVVCVVVRYHYDGRYYHLPLQLDLVVLLVLLVDDGQAYEYEDDPSCQVVLVDDPVRVVVSVVSSVVSNCNSPVPRHYHYHYDPDDPVGPPPDGND

Radius of gyration: 19.76 Å; chains: 1; bounding box: 48×34×54 Å